Protein AF-A0A1E5QHW6-F1 (afdb_monomer)

Mean predicted aligned error: 3.83 Å

Radius of gyration: 19.91 Å; Cα contacts (8 Å, |Δi|>4): 583; chains: 1; bounding box: 50×40×54 Å

Secondary structure (DSSP, 8-state):
---EEEEEEEEEEEE-TTSPEEEEEEEEE---STTS-GGGS-EEEEEE-GGG-SHHHHHHHHHHHHHHSSS--SEEEE--GGGHHHHHHHHHHTT-EEEE-S--HHHHHHHHHIIIIIGGGSTTB-HHHHTTTS-PPPPPPPEEPPGGG--SEEEEEEEEGGGGGGGGGS-EEEEE---GGGGT--TT-EEEEEEEE-TTHHHHHHHHTTS-EEEEEEE-SSS-EEEEEETTTEEEEEEE--SHHHHHHHHHHHHHHHHTTTEEEEEEESSTT-SSEEEEEEEE---

InterPro domains:
  IPR009472 Tab2-like [PTHR34556] (4-285)
  IPR046760 RNA-binding protein Tab2-like, N-terminal [PF06485] (4-114)
  IPR046761 RNA-binding protein Tab2/Atab2, C-terminal [PF20429] (133-284)

Nearest PDB structures (foldseek):
  6rwl-assembly1_B  TM=5.340E-01  e=6.181E-03  Simian immunodeficiency virus
  6rwo-assembly1_B  TM=5.344E-01  e=1.205E-02  Simian immunodeficiency virus
  6rwo-assembly1_D  TM=5.444E-01  e=2.080E-02  Simian immunodeficiency virus
  5lds-assembly2_C-2  TM=4.440E-01  e=4.897E+00  Sus scrofa

Organism: NCBI:txid1781255

Sequence (287 aa):
MAVIWELDFYSRPILDENQKKYWEVIICESPLTVQRSPDSLFRFSKFCDGTQVNSVWLKEALSEAIAKAPAPPSKIRFFRRQMNNMICKACKETGIDPIPSRYTVALQEWLKARETDFYPNQPGYDSASASTTSVSYPATTPQLLPDALQGQQWAYVNLEAQALDEMPEWEIAFGEAFPLALLDIDPQTSIPGLIIYSSRAVPLAAWMSGIELAYVKATFGTPARLTLESGASDAWILAQLSNPQTQQEGKNFEQAKQNAKGVHFLAIQSDPQSESFAGFWLLQEDH

pLDDT: mean 94.59, std 5.66, range [59.5, 98.75]

Structure (mmCIF, N/CA/C/O backbone):
data_AF-A0A1E5QHW6-F1
#
_entry.id   AF-A0A1E5QHW6-F1
#
loop_
_atom_site.group_PDB
_atom_site.id
_atom_site.type_symbol
_atom_site.label_atom_id
_atom_site.label_alt_id
_atom_site.label_comp_id
_atom_site.label_asym_id
_atom_site.label_entity_id
_atom_site.label_seq_id
_atom_site.pdbx_PDB_ins_code
_atom_site.Cartn_x
_atom_site.Cartn_y
_atom_site.Cartn_z
_atom_site.occupancy
_atom_site.B_iso_or_equiv
_atom_site.auth_seq_id
_atom_site.auth_comp_id
_atom_site.auth_asym_id
_atom_site.auth_atom_id
_atom_site.pdbx_PDB_model_num
ATOM 1 N N . MET A 1 1 ? -9.579 -14.719 -8.699 1.00 65.94 1 MET A N 1
ATOM 2 C CA . MET A 1 1 ? -9.307 -13.433 -8.024 1.00 65.94 1 MET A CA 1
ATOM 3 C C . MET A 1 1 ? -8.873 -12.442 -9.095 1.00 65.94 1 MET A C 1
ATOM 5 O O . MET A 1 1 ? -8.285 -12.883 -10.076 1.00 65.94 1 MET A O 1
ATOM 9 N N . ALA A 1 2 ? -9.249 -11.168 -8.998 1.00 89.00 2 ALA A N 1
ATOM 10 C CA . ALA A 1 2 ? -8.850 -10.184 -10.004 1.00 89.00 2 ALA A CA 1
ATOM 11 C C . ALA A 1 2 ? -7.350 -9.874 -9.861 1.00 89.00 2 ALA A C 1
ATOM 13 O O . ALA A 1 2 ? -6.877 -9.734 -8.739 1.00 89.00 2 ALA A O 1
ATOM 14 N N . VAL A 1 3 ? -6.614 -9.784 -10.971 1.00 95.62 3 VAL A N 1
ATOM 15 C CA . VAL A 1 3 ? -5.189 -9.416 -10.960 1.00 95.62 3 VAL A CA 1
ATOM 16 C C . VAL A 1 3 ? -5.083 -7.897 -10.887 1.00 95.62 3 VAL A C 1
ATOM 18 O O . VAL A 1 3 ? -5.643 -7.202 -11.735 1.00 95.62 3 VAL A O 1
ATOM 21 N N . ILE A 1 4 ? -4.370 -7.384 -9.890 1.00 97.75 4 ILE A N 1
ATOM 22 C CA . ILE A 1 4 ? -4.076 -5.955 -9.752 1.00 97.75 4 ILE A CA 1
ATOM 23 C C . ILE A 1 4 ? -2.584 -5.766 -9.977 1.00 97.75 4 ILE A C 1
ATOM 25 O O . ILE A 1 4 ? -1.776 -6.535 -9.461 1.00 97.75 4 ILE A O 1
ATOM 29 N N . TRP A 1 5 ? -2.218 -4.756 -10.757 1.00 98.62 5 TRP A N 1
ATOM 30 C CA . TRP A 1 5 ? -0.825 -4.344 -10.905 1.00 98.62 5 TRP A CA 1
ATOM 31 C C . TRP A 1 5 ? -0.553 -3.048 -10.160 1.00 98.62 5 TRP A C 1
ATOM 33 O O . TRP A 1 5 ? -1.444 -2.227 -9.969 1.00 98.62 5 TRP A O 1
ATOM 43 N N . GLU A 1 6 ? 0.701 -2.851 -9.797 1.00 98.38 6 GLU A N 1
ATOM 44 C CA . GLU A 1 6 ? 1.254 -1.636 -9.222 1.00 98.38 6 GLU A CA 1
ATOM 45 C C . GLU A 1 6 ? 2.285 -1.080 -10.209 1.00 98.38 6 GLU A C 1
ATOM 47 O O . GLU A 1 6 ? 3.103 -1.833 -10.739 1.00 98.38 6 GLU A O 1
ATOM 52 N N . LEU A 1 7 ? 2.227 0.222 -10.495 1.00 98.50 7 LEU A N 1
ATOM 53 C CA . LEU A 1 7 ? 3.031 0.871 -11.526 1.00 98.50 7 LEU A CA 1
ATOM 54 C C . LEU A 1 7 ? 3.766 2.109 -11.003 1.00 98.50 7 LEU A C 1
ATOM 56 O O . LEU A 1 7 ? 3.167 3.023 -10.431 1.00 98.50 7 LEU A O 1
ATOM 60 N N . ASP A 1 8 ? 5.061 2.181 -11.311 1.00 97.56 8 ASP A N 1
ATOM 61 C CA . ASP A 1 8 ? 5.865 3.402 -11.267 1.00 97.56 8 ASP A CA 1
ATOM 62 C C . ASP A 1 8 ? 6.353 3.731 -12.678 1.00 97.56 8 ASP A C 1
ATOM 64 O O . ASP A 1 8 ? 6.799 2.851 -13.410 1.00 97.56 8 ASP A O 1
ATOM 68 N N . PHE A 1 9 ? 6.309 5.003 -13.067 1.00 97.06 9 PHE A N 1
ATOM 69 C CA . PHE A 1 9 ? 6.973 5.459 -14.284 1.00 97.06 9 PHE A CA 1
ATOM 70 C C . PHE A 1 9 ? 7.654 6.790 -14.018 1.00 97.06 9 PHE A C 1
ATOM 72 O O . PHE A 1 9 ? 7.000 7.834 -13.949 1.00 97.06 9 PHE A O 1
ATOM 79 N N . TYR A 1 10 ? 8.967 6.737 -13.808 1.00 95.56 10 TYR A N 1
ATOM 80 C CA . TYR A 1 10 ? 9.726 7.900 -13.376 1.00 95.56 10 TYR A CA 1
ATOM 81 C C . TYR A 1 10 ? 11.189 7.856 -13.817 1.00 95.56 10 TYR A C 1
ATOM 83 O O . TYR A 1 10 ? 11.693 6.817 -14.247 1.00 95.56 10 TYR A O 1
ATOM 91 N N . SER A 1 11 ? 11.871 9.002 -13.728 1.00 94.50 11 SER A N 1
ATOM 92 C CA . SER A 1 11 ? 13.308 9.084 -13.993 1.00 94.50 11 SER A CA 1
ATOM 93 C C . SER A 1 11 ? 14.099 8.241 -12.993 1.00 94.50 11 SER A C 1
ATOM 95 O O . SER A 1 11 ? 13.692 8.140 -11.836 1.00 94.50 11 SER A O 1
ATOM 97 N N . ARG A 1 12 ? 15.246 7.704 -13.407 1.00 95.06 12 ARG A N 1
ATOM 98 C CA . ARG A 1 12 ? 16.170 6.915 -12.578 1.00 95.06 12 ARG A CA 1
ATOM 99 C C . ARG A 1 12 ? 17.512 7.623 -12.405 1.00 95.06 12 ARG A C 1
ATOM 101 O O . ARG A 1 12 ? 17.821 8.514 -13.200 1.00 95.06 12 ARG A O 1
ATOM 108 N N . PRO A 1 13 ? 18.324 7.243 -11.402 1.00 94.56 13 PRO A N 1
ATOM 109 C CA . PRO A 1 13 ? 19.663 7.796 -11.212 1.00 94.56 13 PRO A CA 1
ATOM 110 C C . PRO A 1 13 ? 20.680 7.224 -12.211 1.00 94.56 13 PRO A C 1
ATOM 112 O O . PRO A 1 13 ? 21.768 6.809 -11.835 1.00 94.56 13 PRO A O 1
ATOM 115 N N . ILE A 1 14 ? 20.300 7.149 -13.485 1.00 94.50 14 ILE A N 1
ATOM 116 C CA . ILE A 1 14 ? 21.113 6.632 -14.584 1.00 94.50 14 ILE A CA 1
ATOM 117 C C . ILE A 1 14 ? 21.085 7.682 -15.688 1.00 94.50 14 ILE A C 1
ATOM 119 O O . ILE A 1 14 ? 20.005 8.104 -16.111 1.00 94.50 14 ILE A O 1
ATOM 123 N N . LEU A 1 15 ? 22.261 8.103 -16.137 1.00 93.50 15 LEU A N 1
ATOM 124 C CA . LEU A 1 15 ? 22.450 9.122 -17.158 1.00 93.50 15 LEU A CA 1
ATOM 125 C C . LEU A 1 15 ? 22.831 8.498 -18.504 1.00 93.50 15 LEU A C 1
ATOM 127 O O . LEU A 1 15 ? 23.593 7.532 -18.567 1.00 93.50 15 LEU A O 1
ATOM 131 N N . ASP A 1 16 ? 22.309 9.076 -19.581 1.00 90.75 16 ASP A N 1
ATOM 132 C CA . ASP A 1 16 ? 22.725 8.789 -20.951 1.00 90.75 16 ASP A CA 1
ATOM 133 C C . ASP A 1 16 ? 24.054 9.492 -21.305 1.00 90.75 16 ASP A C 1
ATOM 135 O O . ASP A 1 16 ? 24.632 10.252 -20.520 1.00 90.75 16 ASP A O 1
ATOM 139 N N . GLU A 1 17 ? 24.535 9.273 -22.531 1.00 90.50 17 GLU A N 1
ATOM 140 C CA . GLU A 1 17 ? 25.756 9.902 -23.059 1.00 90.50 17 GLU A CA 1
ATOM 141 C C . GLU A 1 17 ? 25.690 11.444 -23.073 1.00 90.50 17 GLU A C 1
ATOM 143 O O . GLU A 1 17 ? 26.721 12.116 -23.054 1.00 90.50 17 GLU A O 1
ATOM 148 N N . ASN A 1 18 ? 24.482 12.015 -23.055 1.00 90.62 18 ASN A N 1
ATOM 149 C CA . ASN A 1 18 ? 24.215 13.451 -23.050 1.00 90.62 18 ASN A CA 1
ATOM 150 C C . ASN A 1 18 ? 23.948 14.012 -21.641 1.00 90.62 18 ASN A C 1
ATOM 152 O O . ASN A 1 18 ? 23.474 15.146 -21.528 1.00 90.62 18 ASN A O 1
ATOM 156 N N . GLN A 1 19 ? 24.230 13.248 -20.578 1.00 89.94 19 GLN A N 1
ATOM 157 C CA . GLN A 1 19 ? 23.984 13.626 -19.179 1.00 89.94 19 GLN A CA 1
ATOM 158 C C . GLN A 1 19 ? 22.497 13.854 -18.845 1.00 89.94 19 GLN A C 1
ATOM 160 O O . GLN A 1 19 ? 22.155 14.627 -17.946 1.00 89.94 19 GLN A O 1
ATOM 165 N N . LYS A 1 20 ? 21.585 13.189 -19.560 1.00 91.62 20 LYS A N 1
ATOM 166 C CA . LYS A 1 20 ? 20.143 13.205 -19.284 1.00 91.62 20 LYS A CA 1
ATOM 167 C C . LYS A 1 20 ? 19.718 11.923 -18.586 1.00 91.62 20 LYS A C 1
ATOM 169 O O . LYS A 1 20 ? 20.207 10.846 -18.896 1.00 91.62 20 LYS A O 1
ATOM 174 N N . LYS A 1 21 ? 18.760 12.034 -17.664 1.00 92.38 21 LYS A N 1
ATOM 175 C CA . LYS A 1 21 ? 18.230 10.873 -16.942 1.00 92.38 21 LYS A CA 1
ATOM 176 C C . LYS A 1 21 ? 17.438 9.945 -17.861 1.00 92.38 21 LYS A C 1
ATOM 178 O O . LYS A 1 21 ? 16.534 10.406 -18.566 1.00 92.38 21 LYS A O 1
ATOM 183 N N . TYR A 1 22 ? 17.691 8.647 -17.740 1.00 94.69 22 TYR A N 1
ATOM 184 C CA . TYR A 1 22 ? 16.776 7.626 -18.230 1.00 94.69 22 TYR A CA 1
ATOM 185 C C . TYR A 1 22 ? 15.494 7.602 -17.410 1.00 94.69 22 TYR A C 1
ATOM 187 O O . TYR A 1 22 ? 15.471 7.915 -16.216 1.00 94.69 22 TYR A O 1
ATOM 195 N N . TRP A 1 23 ? 14.420 7.198 -18.070 1.00 96.44 23 TRP A N 1
ATOM 196 C CA . TRP A 1 23 ? 13.138 6.908 -17.456 1.00 96.44 23 TRP A CA 1
ATOM 197 C C . TRP A 1 23 ? 12.871 5.422 -17.513 1.00 96.44 23 TRP A C 1
ATOM 199 O O . TRP A 1 23 ? 13.351 4.725 -18.401 1.00 96.44 23 TRP A O 1
ATOM 209 N N . GLU A 1 24 ? 12.099 4.934 -16.557 1.00 97.50 24 GLU A N 1
ATOM 210 C CA . GLU A 1 24 ? 11.792 3.519 -16.472 1.00 97.50 24 GLU A CA 1
ATOM 211 C C . GLU A 1 24 ? 10.363 3.321 -16.003 1.00 97.50 24 GLU A C 1
ATOM 213 O O . GLU A 1 24 ? 9.964 3.861 -14.966 1.00 97.50 24 GLU A O 1
ATOM 218 N N . VAL A 1 25 ? 9.604 2.526 -16.754 1.00 98.50 25 VAL A N 1
ATOM 219 C CA . VAL A 1 25 ? 8.351 1.963 -16.258 1.00 98.50 25 VAL A CA 1
ATOM 220 C C . VAL A 1 25 ? 8.659 0.669 -15.517 1.00 98.50 25 VAL A C 1
ATOM 222 O O . VAL A 1 25 ? 9.378 -0.185 -16.031 1.00 98.50 25 VAL A O 1
ATOM 225 N N . ILE A 1 26 ? 8.117 0.540 -14.313 1.00 98.50 26 ILE A N 1
ATOM 226 C CA . ILE A 1 26 ? 8.216 -0.630 -13.445 1.00 98.50 26 ILE A CA 1
ATOM 227 C C . ILE A 1 26 ? 6.798 -1.048 -13.091 1.00 98.50 26 ILE A C 1
ATOM 229 O O . ILE A 1 26 ? 5.986 -0.215 -12.693 1.00 98.50 26 ILE A O 1
ATOM 233 N N . ILE A 1 27 ? 6.506 -2.331 -13.268 1.00 98.62 27 ILE A N 1
ATOM 234 C CA . ILE A 1 27 ? 5.184 -2.918 -13.075 1.00 98.62 27 ILE A CA 1
ATOM 235 C C . ILE A 1 27 ? 5.345 -4.223 -12.315 1.00 98.62 27 ILE A C 1
ATOM 237 O O . ILE A 1 27 ? 6.050 -5.115 -12.790 1.00 98.62 27 ILE A O 1
ATOM 241 N N . CYS A 1 28 ? 4.661 -4.375 -11.189 1.00 98.19 28 CYS A N 1
ATOM 242 C CA . CYS A 1 28 ? 4.550 -5.666 -10.519 1.00 98.19 28 CYS A CA 1
ATOM 243 C C . CYS A 1 28 ? 3.104 -6.020 -10.185 1.00 98.19 28 CYS A C 1
ATOM 245 O O . CYS A 1 28 ? 2.245 -5.152 -10.064 1.00 98.19 28 CYS A O 1
ATOM 247 N N . GLU A 1 29 ? 2.829 -7.310 -10.053 1.00 97.88 29 GLU A N 1
ATOM 248 C CA . GLU A 1 29 ? 1.563 -7.804 -9.523 1.00 97.88 29 GLU A CA 1
ATOM 249 C C . GLU A 1 29 ? 1.447 -7.497 -8.024 1.00 97.88 29 GLU A C 1
ATOM 251 O O . GLU A 1 29 ? 2.410 -7.661 -7.276 1.00 97.88 29 GLU A O 1
ATOM 256 N N . SER A 1 30 ? 0.263 -7.065 -7.594 1.00 97.12 30 SER A N 1
ATOM 257 C CA . SER A 1 30 ? -0.072 -6.895 -6.183 1.00 97.12 30 SER A CA 1
ATOM 258 C C . SER A 1 30 ? -0.403 -8.259 -5.559 1.00 97.12 30 SER A C 1
ATOM 260 O O . SER A 1 30 ? -1.092 -9.065 -6.189 1.00 97.12 30 SER A O 1
ATOM 262 N N . PRO A 1 31 ? 0.065 -8.563 -4.338 1.00 95.81 31 PRO A N 1
ATOM 263 C CA . PRO A 1 31 ? -0.051 -9.902 -3.761 1.00 95.81 31 PRO A CA 1
ATOM 264 C C . PRO A 1 31 ? -1.460 -10.278 -3.273 1.00 95.81 31 PRO A C 1
ATOM 266 O O . PRO A 1 31 ? -1.804 -11.461 -3.288 1.00 95.81 31 PRO A O 1
ATOM 269 N N . LEU A 1 32 ? -2.258 -9.293 -2.836 1.00 94.94 32 LEU A N 1
ATOM 270 C CA . LEU A 1 32 ? -3.658 -9.375 -2.367 1.00 94.94 32 LEU A CA 1
ATOM 271 C C . LEU A 1 32 ? -3.966 -10.304 -1.174 1.00 94.94 32 LEU A C 1
ATOM 273 O O . LEU A 1 32 ? -5.052 -10.218 -0.604 1.00 94.94 32 LEU A O 1
ATOM 277 N N . THR A 1 33 ? -3.049 -11.192 -0.792 1.00 94.62 33 THR A N 1
ATOM 278 C CA . THR A 1 33 ? -3.210 -12.178 0.286 1.00 94.62 33 THR A CA 1
ATOM 279 C C . THR A 1 33 ? -1.892 -12.372 1.025 1.00 94.62 33 THR A C 1
ATOM 281 O O . THR A 1 33 ? -0.824 -12.135 0.459 1.00 94.62 33 THR A O 1
ATOM 284 N N . VAL A 1 34 ? -1.948 -12.851 2.268 1.00 95.38 34 VAL A N 1
ATOM 285 C CA . VAL A 1 34 ? -0.748 -13.079 3.090 1.00 95.38 34 VAL A CA 1
ATOM 286 C C . VAL A 1 34 ? 0.043 -14.338 2.686 1.00 95.38 34 VAL A C 1
ATOM 288 O O . VAL A 1 34 ? 1.234 -14.414 2.955 1.00 95.38 34 VAL A O 1
ATOM 291 N N . GLN A 1 35 ? -0.563 -15.294 1.965 1.00 92.75 35 GLN A N 1
ATOM 292 C CA . GLN A 1 35 ? 0.105 -16.524 1.488 1.00 92.75 35 GLN A CA 1
ATOM 293 C C . GLN A 1 35 ? 0.804 -16.367 0.133 1.00 92.75 35 GLN A C 1
ATOM 295 O O . GLN A 1 35 ? 1.514 -17.274 -0.312 1.00 92.75 35 GLN A O 1
ATOM 300 N N . ARG A 1 36 ? 0.564 -15.268 -0.592 1.00 93.00 36 ARG A N 1
ATOM 301 C CA . ARG A 1 36 ? 1.132 -15.086 -1.931 1.00 93.00 36 ARG A CA 1
ATOM 302 C C . ARG A 1 36 ? 2.647 -14.920 -1.825 1.00 93.00 36 ARG A C 1
ATOM 304 O O . ARG A 1 36 ? 3.120 -13.953 -1.249 1.00 93.00 36 ARG A O 1
ATOM 311 N N . SER A 1 37 ? 3.415 -15.831 -2.422 1.00 91.94 37 SER A N 1
ATOM 312 C CA . SER A 1 37 ? 4.880 -15.722 -2.429 1.00 91.94 37 SER A CA 1
ATOM 313 C C . SER A 1 37 ? 5.344 -14.477 -3.210 1.00 91.94 37 SER A C 1
ATOM 315 O O . SER A 1 37 ? 4.931 -14.320 -4.367 1.00 91.94 37 SER A O 1
ATOM 317 N N . PRO A 1 38 ? 6.236 -13.638 -2.645 1.00 90.06 38 PRO A N 1
ATOM 318 C CA . PRO A 1 38 ? 6.798 -12.469 -3.330 1.00 90.06 38 PRO A CA 1
ATOM 319 C C . PRO A 1 38 ? 7.476 -12.792 -4.668 1.00 90.06 38 PRO A C 1
ATOM 321 O O . PRO A 1 38 ? 7.355 -12.030 -5.627 1.00 90.06 38 PRO A O 1
ATOM 324 N N . ASP A 1 39 ? 8.140 -13.946 -4.755 1.00 90.88 39 ASP A N 1
ATOM 325 C CA . ASP A 1 39 ? 8.875 -14.386 -5.949 1.00 90.88 39 ASP A CA 1
ATOM 326 C C . ASP A 1 39 ? 7.953 -14.852 -7.081 1.00 90.88 39 ASP A C 1
ATOM 328 O O . ASP A 1 39 ? 8.371 -14.969 -8.232 1.00 90.88 39 ASP A O 1
ATOM 332 N N . SER A 1 40 ? 6.683 -15.117 -6.764 1.00 93.38 40 SER A N 1
ATOM 333 C CA . SER A 1 40 ? 5.682 -15.546 -7.743 1.00 93.38 40 SER A CA 1
ATOM 334 C C . SER A 1 40 ? 4.976 -14.388 -8.453 1.00 93.38 40 SER A C 1
ATOM 336 O O . SER A 1 40 ? 4.213 -14.626 -9.391 1.00 93.38 40 SER A O 1
ATOM 338 N N . LEU A 1 41 ? 5.201 -13.148 -8.004 1.00 95.56 41 LEU A N 1
ATOM 339 C CA . LEU A 1 41 ? 4.560 -11.958 -8.554 1.00 95.56 41 LEU A CA 1
ATOM 340 C C . LEU A 1 41 ? 5.097 -11.662 -9.955 1.00 95.56 41 LEU A C 1
ATOM 342 O O . LEU A 1 41 ? 6.311 -11.605 -10.171 1.00 95.56 41 LEU A O 1
ATOM 346 N N . PHE A 1 42 ? 4.199 -11.415 -10.912 1.00 97.81 42 PHE A N 1
ATOM 347 C CA . PHE A 1 42 ? 4.617 -10.909 -12.220 1.00 97.81 42 PHE A CA 1
ATOM 348 C C . PHE A 1 42 ? 5.382 -9.587 -12.057 1.00 97.81 42 PHE A C 1
ATOM 350 O O . PHE A 1 42 ? 4.976 -8.722 -11.284 1.00 97.81 42 PHE A O 1
ATOM 357 N N . ARG A 1 43 ? 6.485 -9.428 -12.796 1.00 98.19 43 ARG A N 1
ATOM 358 C CA . ARG A 1 43 ? 7.345 -8.239 -12.783 1.00 98.19 43 ARG A CA 1
ATOM 359 C C . ARG A 1 43 ? 7.752 -7.872 -14.206 1.00 98.19 43 ARG A C 1
ATOM 361 O O . ARG A 1 43 ? 8.169 -8.727 -14.985 1.00 98.19 43 ARG A O 1
ATOM 368 N N . PHE A 1 44 ? 7.672 -6.589 -14.534 1.00 98.69 44 PHE A N 1
ATOM 369 C CA . PHE A 1 44 ? 8.085 -6.028 -15.813 1.00 98.69 44 PHE A CA 1
ATOM 370 C C . PHE A 1 44 ? 8.772 -4.682 -15.594 1.00 98.69 44 PHE A C 1
ATOM 372 O O . PHE A 1 44 ? 8.304 -3.850 -14.822 1.00 98.69 44 PHE A O 1
ATOM 379 N N . SER A 1 45 ? 9.886 -4.465 -16.288 1.00 98.38 45 SER A N 1
ATOM 380 C CA . SER A 1 45 ? 10.589 -3.186 -16.319 1.00 98.38 45 SER A CA 1
ATOM 381 C C . SER A 1 45 ? 11.028 -2.880 -17.748 1.00 98.38 45 SER A C 1
ATOM 383 O O . SER A 1 45 ? 11.403 -3.789 -18.497 1.00 98.38 45 SER A O 1
ATOM 385 N N . LYS A 1 46 ? 10.963 -1.601 -18.132 1.00 98.44 46 LYS A N 1
ATOM 386 C CA . LYS A 1 46 ? 11.449 -1.124 -19.428 1.00 98.44 46 LYS A CA 1
ATOM 387 C C . LYS A 1 46 ? 11.940 0.318 -19.336 1.00 98.44 46 LYS A C 1
ATOM 389 O O . LYS A 1 46 ? 11.222 1.189 -18.847 1.00 98.44 46 LYS A O 1
ATOM 394 N N . PHE A 1 47 ? 13.142 0.562 -19.852 1.00 97.56 47 PHE A N 1
ATOM 395 C CA . PHE A 1 47 ? 13.737 1.895 -19.938 1.00 97.56 47 PHE A CA 1
ATOM 396 C C . PHE A 1 47 ? 13.312 2.646 -21.205 1.00 97.56 47 PHE A C 1
ATOM 398 O O . PHE A 1 47 ? 13.039 2.034 -22.241 1.00 97.56 47 PHE A O 1
ATOM 405 N N . CYS A 1 48 ? 13.301 3.975 -21.121 1.00 96.31 48 CYS A N 1
ATOM 406 C CA . CYS A 1 48 ? 13.194 4.885 -22.256 1.00 96.31 48 CYS A CA 1
ATOM 407 C C . CYS A 1 48 ? 13.983 6.174 -22.033 1.00 96.31 48 CYS A C 1
ATOM 409 O O . CYS A 1 48 ? 14.305 6.553 -20.902 1.00 96.31 48 CYS A O 1
ATOM 411 N N . ASP A 1 49 ? 14.224 6.889 -23.127 1.00 94.44 49 ASP A N 1
ATOM 412 C CA . ASP A 1 49 ? 14.821 8.218 -23.077 1.00 94.44 49 ASP A CA 1
ATOM 413 C C . ASP A 1 49 ? 13.812 9.258 -22.582 1.00 94.44 49 ASP A C 1
ATOM 415 O O . ASP A 1 49 ? 12.599 9.128 -22.773 1.00 94.44 49 ASP A O 1
ATOM 419 N N . GLY A 1 50 ? 14.311 10.367 -22.027 1.00 91.25 50 GLY A N 1
ATOM 420 C CA . GLY A 1 50 ? 13.471 11.487 -21.585 1.00 91.25 50 GLY A CA 1
ATOM 421 C C . GLY A 1 50 ? 12.600 12.101 -22.695 1.00 91.25 50 GLY A C 1
ATOM 422 O O . GLY A 1 50 ? 11.547 12.666 -22.412 1.00 91.25 50 GLY A O 1
ATOM 423 N N . THR A 1 51 ? 12.997 11.970 -23.965 1.00 93.06 51 THR A N 1
ATOM 424 C CA . THR A 1 51 ? 12.224 12.440 -25.133 1.00 93.06 51 THR A CA 1
ATOM 425 C C . THR A 1 51 ? 11.035 11.539 -25.470 1.00 93.06 51 THR A C 1
ATOM 427 O O . THR A 1 51 ? 10.116 11.968 -26.169 1.00 93.06 51 THR A O 1
ATOM 430 N N . GLN A 1 52 ? 11.032 10.303 -24.970 1.00 94.81 52 GLN A N 1
ATOM 431 C CA . GLN A 1 52 ? 9.993 9.305 -25.216 1.00 94.81 52 GLN A CA 1
ATOM 432 C C . GLN A 1 52 ? 8.947 9.253 -24.096 1.00 94.81 52 GLN A C 1
ATOM 434 O O . GLN A 1 52 ? 7.957 8.537 -24.223 1.00 94.81 52 GLN A O 1
ATOM 439 N N . VAL A 1 53 ? 9.126 10.028 -23.022 1.00 95.81 53 VAL A N 1
ATOM 440 C CA . VAL A 1 53 ? 8.218 10.057 -21.868 1.00 95.81 53 VAL A CA 1
ATOM 441 C C . VAL A 1 53 ? 6.889 10.692 -22.265 1.00 95.81 53 VAL A C 1
ATOM 443 O O . VAL A 1 53 ? 6.700 11.907 -22.227 1.00 95.81 53 VAL A O 1
ATOM 446 N N . ASN A 1 54 ? 5.956 9.851 -22.691 1.00 96.81 54 ASN A N 1
ATOM 447 C CA . ASN A 1 54 ? 4.602 10.238 -23.048 1.00 96.81 54 ASN A CA 1
ATOM 448 C C . ASN A 1 54 ? 3.645 9.039 -22.916 1.00 96.81 54 ASN A C 1
ATOM 450 O O . ASN A 1 54 ? 4.056 7.896 -22.707 1.00 96.81 54 ASN A O 1
ATOM 454 N N . SER A 1 55 ? 2.342 9.300 -23.046 1.00 97.00 55 SER A N 1
ATOM 455 C CA . SER A 1 55 ? 1.312 8.266 -22.890 1.00 97.00 55 SER A CA 1
ATOM 456 C C . SER A 1 55 ? 1.333 7.204 -23.994 1.00 97.00 55 SER A C 1
ATOM 458 O O . SER A 1 55 ? 0.883 6.092 -23.747 1.00 97.00 55 SER A O 1
ATOM 460 N N . VAL A 1 56 ? 1.829 7.530 -25.195 1.00 97.81 56 VAL A N 1
ATOM 461 C CA . VAL A 1 56 ? 1.895 6.585 -26.325 1.00 97.81 56 VAL A CA 1
ATOM 462 C C . VAL A 1 56 ? 2.948 5.521 -26.041 1.00 97.81 56 VAL A C 1
ATOM 464 O O . VAL A 1 56 ? 2.646 4.334 -26.111 1.00 97.81 56 VAL A O 1
ATOM 467 N N . TRP A 1 57 ? 4.141 5.943 -25.619 1.00 98.50 57 TRP A N 1
ATOM 468 C CA . TRP A 1 57 ? 5.200 5.021 -25.223 1.00 98.50 57 TRP A CA 1
ATOM 469 C C . TRP A 1 57 ? 4.773 4.154 -24.031 1.00 98.50 57 TRP A C 1
ATOM 471 O O . TRP A 1 57 ? 4.937 2.935 -24.054 1.00 98.50 57 TRP A O 1
ATOM 481 N N . LEU A 1 58 ? 4.152 4.759 -23.008 1.00 98.50 58 LEU A N 1
ATOM 482 C CA . LEU A 1 58 ? 3.680 4.007 -21.841 1.00 98.50 58 LEU A CA 1
ATOM 483 C C . LEU A 1 58 ? 2.612 2.969 -22.220 1.00 98.50 58 LEU A C 1
ATOM 485 O O . LEU A 1 58 ? 2.660 1.847 -21.730 1.00 98.50 58 LEU A O 1
ATOM 489 N N . LYS A 1 59 ? 1.678 3.305 -23.115 1.00 98.44 59 LYS A N 1
ATOM 490 C CA . LYS A 1 59 ? 0.679 2.361 -23.640 1.00 98.44 59 LYS A CA 1
ATOM 491 C C . LYS A 1 59 ? 1.341 1.166 -24.335 1.00 98.44 59 LYS A C 1
ATOM 493 O O . LYS A 1 59 ? 0.904 0.031 -24.146 1.00 98.44 59 LYS A O 1
ATOM 498 N N . GLU A 1 60 ? 2.372 1.397 -25.145 1.00 98.50 60 GLU A N 1
ATOM 499 C CA . GLU A 1 60 ? 3.117 0.317 -25.804 1.00 98.50 60 GLU A CA 1
ATOM 500 C C . GLU A 1 60 ? 3.818 -0.578 -24.780 1.00 98.50 60 GLU A C 1
ATOM 502 O O . GLU A 1 60 ? 3.723 -1.802 -24.869 1.00 98.50 60 GLU A O 1
ATOM 507 N N . ALA A 1 61 ? 4.451 0.015 -23.764 1.00 98.62 61 ALA A N 1
ATOM 508 C CA . ALA A 1 61 ? 5.077 -0.735 -22.681 1.00 98.62 61 ALA A CA 1
ATOM 509 C C . ALA A 1 61 ? 4.058 -1.547 -21.859 1.00 98.62 61 ALA A C 1
ATOM 511 O O . ALA A 1 61 ? 4.316 -2.706 -21.547 1.00 98.62 61 ALA A O 1
ATOM 512 N N . LEU A 1 62 ? 2.877 -0.984 -21.571 1.00 98.62 62 LEU A N 1
ATOM 513 C CA . LEU A 1 62 ? 1.766 -1.704 -20.941 1.00 98.62 62 LEU A CA 1
ATOM 514 C C . LEU A 1 62 ? 1.295 -2.878 -21.806 1.00 98.62 62 LEU A C 1
ATOM 516 O O . LEU A 1 62 ? 1.109 -3.977 -21.297 1.00 98.62 62 LEU A O 1
ATOM 520 N N . SER A 1 63 ? 1.149 -2.669 -23.115 1.00 98.38 63 SER A N 1
ATOM 521 C CA . SER A 1 63 ? 0.735 -3.721 -24.054 1.00 98.38 63 SER A CA 1
ATOM 522 C C . SER A 1 63 ? 1.751 -4.867 -24.102 1.00 98.38 63 SER A C 1
ATOM 524 O O . SER A 1 63 ? 1.372 -6.037 -24.122 1.00 98.38 63 SER A O 1
ATOM 526 N N . GLU A 1 64 ? 3.045 -4.540 -24.064 1.00 98.56 64 GLU A N 1
ATOM 527 C CA . GLU A 1 64 ? 4.123 -5.526 -23.975 1.00 98.56 64 GLU A CA 1
ATOM 528 C C . GLU A 1 64 ? 4.093 -6.290 -22.643 1.00 98.56 64 GLU A C 1
ATOM 530 O O . GLU A 1 64 ? 4.227 -7.514 -22.640 1.00 98.56 64 GLU A O 1
ATOM 535 N N . ALA A 1 65 ? 3.884 -5.595 -21.521 1.00 98.50 65 ALA A N 1
ATOM 536 C CA . ALA A 1 65 ? 3.749 -6.227 -20.213 1.00 98.50 65 ALA A CA 1
ATOM 537 C C . ALA A 1 65 ? 2.556 -7.197 -20.182 1.00 98.50 65 ALA A C 1
ATOM 539 O O . ALA A 1 65 ? 2.708 -8.334 -19.745 1.00 98.50 65 ALA A O 1
ATOM 540 N N . ILE A 1 66 ? 1.398 -6.791 -20.718 1.00 98.25 66 ILE A N 1
ATOM 541 C CA . ILE A 1 66 ? 0.188 -7.627 -20.815 1.00 98.25 66 ILE A CA 1
ATOM 542 C C . ILE A 1 66 ? 0.454 -8.885 -21.641 1.00 98.25 66 ILE A C 1
ATOM 544 O O . ILE A 1 66 ? 0.049 -9.970 -21.239 1.00 98.25 66 ILE A O 1
ATOM 548 N N . ALA A 1 67 ? 1.166 -8.759 -22.762 1.00 98.12 67 ALA A N 1
ATOM 549 C CA . ALA A 1 67 ? 1.503 -9.899 -23.610 1.00 98.12 67 ALA A CA 1
ATOM 550 C C . ALA A 1 67 ? 2.452 -10.906 -22.930 1.00 98.12 67 ALA A C 1
ATOM 552 O O . ALA A 1 67 ? 2.458 -12.078 -23.302 1.00 98.12 67 ALA A O 1
ATOM 553 N N . LYS A 1 68 ? 3.262 -10.462 -21.958 1.00 98.06 68 LYS A N 1
ATOM 554 C CA . LYS A 1 68 ? 4.193 -11.314 -21.196 1.00 98.06 68 LYS A CA 1
ATOM 555 C C . LYS A 1 68 ? 3.587 -11.886 -19.915 1.00 98.06 68 LYS A C 1
ATOM 557 O O . LYS A 1 68 ? 4.142 -12.836 -19.365 1.00 98.06 68 LYS A O 1
ATOM 562 N N . ALA A 1 69 ? 2.510 -11.297 -19.407 1.00 97.31 69 ALA A N 1
ATOM 563 C CA . ALA A 1 69 ? 1.925 -11.709 -18.145 1.00 97.31 69 ALA A CA 1
ATOM 564 C C . ALA A 1 69 ? 1.063 -12.972 -18.300 1.00 97.31 69 ALA A C 1
ATOM 566 O O . ALA A 1 69 ? 0.424 -13.155 -19.336 1.00 97.31 69 ALA A O 1
ATOM 567 N N . PRO A 1 70 ? 0.966 -13.823 -17.260 1.00 95.00 70 PRO A N 1
ATOM 568 C CA . PRO A 1 70 ? 0.075 -14.986 -17.283 1.00 95.00 70 PRO A CA 1
ATOM 569 C C . PRO A 1 70 ? -1.403 -14.615 -17.475 1.00 95.00 70 PRO A C 1
ATOM 571 O O . PRO A 1 70 ? -2.171 -15.386 -18.046 1.00 95.00 70 PRO A O 1
ATOM 574 N N . ALA A 1 71 ? -1.799 -13.439 -16.984 1.00 94.50 71 ALA A N 1
ATOM 575 C CA . ALA A 1 71 ? -3.128 -12.874 -17.146 1.00 94.50 71 ALA A CA 1
ATOM 576 C C . ALA A 1 71 ? -3.052 -11.335 -17.171 1.00 94.50 71 ALA A C 1
ATOM 578 O O . ALA A 1 71 ? -2.193 -10.758 -16.495 1.00 94.50 71 ALA A O 1
ATOM 579 N N . PRO A 1 72 ? -3.941 -10.657 -17.921 1.00 95.62 72 PRO A N 1
ATOM 580 C CA . PRO A 1 72 ? -4.029 -9.201 -17.902 1.00 95.62 72 PRO A CA 1
ATOM 581 C C . PRO A 1 72 ? -4.556 -8.694 -16.546 1.00 95.62 72 PRO A C 1
ATOM 583 O O . PRO A 1 72 ? -5.390 -9.365 -15.926 1.00 95.62 72 PRO A O 1
ATOM 586 N N . PRO A 1 73 ? -4.134 -7.501 -16.092 1.00 97.94 73 PRO A N 1
ATOM 587 C CA . PRO A 1 73 ? -4.679 -6.895 -14.887 1.00 97.94 73 PRO A CA 1
ATOM 588 C C . PRO A 1 73 ? -6.093 -6.367 -15.142 1.00 97.94 73 PRO A C 1
ATOM 590 O O . PRO A 1 73 ? -6.414 -5.893 -16.233 1.00 97.94 73 PRO A O 1
ATOM 593 N N . SER A 1 74 ? -6.934 -6.384 -14.113 1.00 96.69 74 SER A N 1
ATOM 594 C CA . SER A 1 74 ? -8.209 -5.663 -14.135 1.00 96.69 74 SER A CA 1
ATOM 595 C C . SER A 1 74 ? -8.022 -4.176 -13.832 1.00 96.69 74 SER A C 1
ATOM 597 O O . SER A 1 74 ? -8.782 -3.350 -14.336 1.00 96.69 74 SER A O 1
ATOM 599 N N . LYS A 1 75 ? -7.017 -3.838 -13.012 1.00 97.50 75 LYS A N 1
ATOM 600 C CA . LYS A 1 75 ? -6.715 -2.475 -12.559 1.00 97.50 75 LYS A CA 1
ATOM 601 C C . LYS A 1 75 ? -5.214 -2.271 -12.361 1.00 97.50 75 LYS A C 1
ATOM 603 O O . LYS A 1 75 ? -4.488 -3.228 -12.085 1.00 97.50 75 LYS A O 1
ATOM 608 N N . ILE A 1 76 ? -4.766 -1.020 -12.451 1.00 98.50 76 ILE A N 1
ATOM 609 C CA . ILE A 1 76 ? -3.383 -0.615 -12.163 1.00 98.50 76 ILE A CA 1
ATOM 610 C C . ILE A 1 76 ? -3.378 0.470 -11.087 1.00 98.50 76 ILE A C 1
ATOM 612 O O . ILE A 1 76 ? -3.876 1.570 -11.321 1.00 98.50 76 ILE A O 1
ATOM 616 N N . ARG A 1 77 ? -2.765 0.189 -9.937 1.00 98.00 77 ARG A N 1
ATOM 617 C CA . ARG A 1 77 ? -2.448 1.168 -8.894 1.00 98.00 77 ARG A CA 1
ATOM 618 C C . ARG A 1 77 ? -1.158 1.913 -9.211 1.00 98.00 77 ARG A C 1
ATOM 620 O O . ARG A 1 77 ? -0.215 1.324 -9.727 1.00 98.00 77 ARG A O 1
ATOM 627 N N . PHE A 1 78 ? -1.086 3.196 -8.879 1.00 97.50 78 PHE A N 1
ATOM 628 C CA . PHE A 1 78 ? 0.149 3.978 -8.989 1.00 97.50 78 PHE A CA 1
ATOM 629 C C . PHE A 1 78 ? 0.175 5.133 -7.985 1.00 97.50 78 PHE A C 1
ATOM 631 O O . PHE A 1 78 ? -0.848 5.767 -7.725 1.00 97.50 78 PHE A O 1
ATOM 638 N N . PHE A 1 79 ? 1.367 5.465 -7.482 1.00 93.50 79 PHE A N 1
ATOM 639 C CA . PHE A 1 79 ? 1.542 6.471 -6.425 1.00 93.50 79 PHE A CA 1
ATOM 640 C C . PHE A 1 79 ? 2.111 7.816 -6.921 1.00 93.50 79 PHE A C 1
ATOM 642 O O . PHE A 1 79 ? 2.055 8.830 -6.217 1.00 93.50 79 PHE A O 1
ATOM 649 N N . ARG A 1 80 ? 2.659 7.880 -8.146 1.00 92.62 80 ARG A N 1
ATOM 650 C CA . ARG A 1 80 ? 3.254 9.110 -8.706 1.00 92.62 80 ARG A CA 1
ATOM 651 C C . ARG A 1 80 ? 2.183 10.113 -9.156 1.00 92.62 80 ARG A C 1
ATOM 653 O O . ARG A 1 80 ? 1.799 10.140 -10.326 1.00 92.62 80 ARG A O 1
ATOM 660 N N . ARG A 1 81 ? 1.756 11.011 -8.258 1.00 91.50 81 ARG A N 1
ATOM 661 C CA . ARG A 1 81 ? 0.711 12.029 -8.517 1.00 91.50 81 ARG A CA 1
ATOM 662 C C . ARG A 1 81 ? 1.003 12.898 -9.745 1.00 91.50 81 ARG A C 1
ATOM 664 O O . ARG A 1 81 ? 0.109 13.174 -10.536 1.00 91.50 81 ARG A O 1
ATOM 671 N N . GLN A 1 82 ? 2.257 13.295 -9.941 1.00 91.94 82 GLN A N 1
ATOM 672 C CA . GLN A 1 82 ? 2.663 14.122 -11.087 1.00 91.94 82 GLN A CA 1
ATOM 673 C C . GLN A 1 82 ? 2.547 13.405 -12.442 1.00 91.94 82 GLN A C 1
ATOM 675 O O . GLN A 1 82 ? 2.411 14.054 -13.474 1.00 91.94 82 GLN A O 1
ATOM 680 N N . MET A 1 83 ? 2.540 12.069 -12.439 1.00 94.62 83 MET A N 1
ATOM 681 C CA . MET A 1 83 ? 2.406 11.254 -13.648 1.00 94.62 83 MET A CA 1
ATOM 682 C C . MET A 1 83 ? 0.948 10.863 -13.931 1.00 94.62 83 MET A C 1
ATOM 684 O O . MET A 1 83 ? 0.677 10.201 -14.932 1.00 94.62 83 MET A O 1
ATOM 688 N N . ASN A 1 84 ? 0.002 11.308 -13.092 1.00 95.50 84 ASN A N 1
ATOM 689 C CA . ASN A 1 84 ? -1.406 10.910 -13.120 1.00 95.50 84 ASN A CA 1
ATOM 690 C C . ASN A 1 84 ? -2.042 11.021 -14.511 1.00 95.50 84 ASN A C 1
ATOM 692 O O . ASN A 1 84 ? -2.559 10.037 -15.031 1.00 95.50 84 ASN A O 1
ATOM 696 N N . ASN A 1 85 ? -1.956 12.190 -15.153 1.00 96.62 85 ASN A N 1
ATOM 697 C CA . ASN A 1 85 ? -2.582 12.412 -16.461 1.00 96.62 85 ASN A CA 1
ATOM 698 C C . ASN A 1 85 ? -2.054 11.448 -17.530 1.00 96.62 85 ASN A C 1
ATOM 700 O O . ASN A 1 85 ? -2.815 10.947 -18.358 1.00 96.62 85 ASN A O 1
ATOM 704 N N . MET A 1 86 ? -0.749 11.183 -17.508 1.00 96.75 86 MET A N 1
ATOM 705 C CA . MET A 1 86 ? -0.087 10.346 -18.498 1.00 96.75 86 MET A CA 1
ATOM 706 C C . MET A 1 86 ? -0.379 8.860 -18.272 1.00 96.75 86 MET A C 1
ATOM 708 O O . MET A 1 86 ? -0.743 8.173 -19.226 1.00 96.75 86 MET A O 1
ATOM 712 N N . ILE A 1 87 ? -0.285 8.391 -17.021 1.00 98.00 87 ILE A N 1
ATOM 713 C CA . ILE A 1 87 ? -0.614 7.012 -16.635 1.00 98.00 87 ILE A CA 1
ATOM 714 C C . ILE A 1 87 ? -2.091 6.732 -16.907 1.00 98.00 87 ILE A C 1
ATOM 716 O O . ILE A 1 87 ? -2.411 5.754 -17.580 1.00 98.00 87 ILE A O 1
ATOM 720 N N . CYS A 1 88 ? -2.990 7.625 -16.480 1.00 97.94 88 CYS A N 1
ATOM 721 C CA . CYS A 1 88 ? -4.422 7.467 -16.712 1.00 97.94 88 CYS A CA 1
ATOM 722 C C . CYS A 1 88 ? -4.762 7.390 -18.199 1.00 97.94 88 CYS A C 1
ATOM 724 O O . CYS A 1 88 ? -5.598 6.581 -18.597 1.00 97.94 88 CYS A O 1
ATOM 726 N N . LYS A 1 89 ? -4.132 8.227 -19.031 1.00 98.19 89 LYS A N 1
ATOM 727 C CA . LYS A 1 89 ? -4.356 8.194 -20.478 1.00 98.19 89 LYS A CA 1
ATOM 728 C C . LYS A 1 89 ? -3.890 6.869 -21.087 1.00 98.19 89 LYS A C 1
ATOM 730 O O . LYS A 1 89 ? -4.659 6.260 -21.823 1.00 98.19 89 LYS A O 1
ATOM 735 N N . ALA A 1 90 ? -2.687 6.406 -20.745 1.00 98.25 90 ALA A N 1
ATOM 736 C CA . ALA A 1 90 ? -2.162 5.135 -21.243 1.00 98.25 90 ALA A CA 1
ATOM 737 C C . ALA A 1 90 ? -3.039 3.943 -20.823 1.00 98.25 90 ALA A C 1
ATOM 739 O O . ALA A 1 90 ? -3.411 3.141 -21.674 1.00 98.25 90 ALA A O 1
ATOM 740 N N . CYS A 1 91 ? -3.446 3.876 -19.548 1.00 97.94 91 CYS A N 1
ATOM 741 C CA . CYS A 1 91 ? -4.298 2.798 -19.035 1.00 97.94 91 CYS A CA 1
ATOM 742 C C . CYS A 1 91 ? -5.673 2.769 -19.722 1.00 97.94 91 CYS A C 1
ATOM 744 O O . CYS A 1 91 ? -6.137 1.707 -20.137 1.00 97.94 91 CYS A O 1
ATOM 746 N N . LYS A 1 92 ? -6.302 3.938 -19.922 1.00 96.69 92 LYS A N 1
ATOM 747 C CA . LYS A 1 92 ? -7.583 4.049 -20.642 1.00 96.69 92 LYS A CA 1
ATOM 748 C C . LYS A 1 92 ? -7.478 3.558 -22.084 1.00 96.69 92 LYS A C 1
ATOM 750 O O . LYS A 1 92 ? -8.371 2.862 -22.553 1.00 96.69 92 LYS A O 1
ATOM 755 N N . GLU A 1 93 ? -6.389 3.888 -22.778 1.00 97.12 93 GLU A N 1
ATOM 756 C CA . GLU A 1 93 ? -6.137 3.420 -24.146 1.00 97.12 93 GLU A CA 1
ATOM 757 C C . GLU A 1 93 ? -5.834 1.911 -24.220 1.00 97.12 93 GLU A C 1
ATOM 759 O O . GLU A 1 93 ? -6.025 1.312 -25.278 1.00 97.12 93 GLU A O 1
ATOM 764 N N . THR A 1 94 ? -5.413 1.283 -23.115 1.00 96.62 94 THR A N 1
ATOM 765 C CA . THR A 1 94 ? -5.278 -0.180 -22.984 1.00 96.62 94 THR A CA 1
ATOM 766 C C . THR A 1 94 ? -6.506 -0.864 -22.371 1.00 96.62 94 THR A C 1
ATOM 768 O O . THR A 1 94 ? -6.486 -2.075 -22.181 1.00 96.62 94 THR A O 1
ATOM 771 N N . GLY A 1 95 ? -7.573 -0.122 -22.051 1.00 96.62 95 GLY A N 1
ATOM 772 C CA . GLY A 1 95 ? -8.792 -0.670 -21.446 1.00 96.62 95 GLY A CA 1
ATOM 773 C C . GLY A 1 95 ? -8.642 -1.133 -19.990 1.00 96.62 95 GLY A C 1
ATOM 774 O O . GLY A 1 95 ? -9.431 -1.960 -19.543 1.00 96.62 95 GLY A O 1
ATOM 775 N N . ILE A 1 96 ? -7.647 -0.619 -19.260 1.00 97.75 96 ILE A N 1
ATOM 776 C CA . ILE A 1 96 ? -7.386 -0.948 -17.850 1.00 97.75 96 ILE A CA 1
ATOM 777 C C . ILE A 1 96 ? -7.758 0.249 -16.977 1.00 97.75 96 ILE A C 1
ATOM 779 O O . ILE A 1 96 ? -7.472 1.391 -17.339 1.00 97.75 96 ILE A O 1
ATOM 783 N N . ASP A 1 97 ? -8.372 -0.007 -15.823 1.00 97.12 97 ASP A N 1
ATOM 784 C CA . ASP A 1 97 ? -8.753 1.036 -14.871 1.00 97.12 97 ASP A CA 1
ATOM 785 C C . ASP A 1 97 ? -7.530 1.544 -14.074 1.00 97.12 97 ASP A C 1
ATOM 787 O O . ASP A 1 97 ? -6.901 0.758 -13.354 1.00 97.12 97 ASP A O 1
ATOM 791 N N . PRO A 1 98 ? -7.143 2.828 -14.206 1.00 97.69 98 PRO A N 1
ATOM 792 C CA . PRO A 1 98 ? -6.052 3.412 -13.440 1.00 97.69 98 PRO A CA 1
ATOM 793 C C . PRO A 1 98 ? -6.539 3.895 -12.069 1.00 97.69 98 PRO A C 1
ATOM 795 O O . PRO A 1 98 ? -7.455 4.710 -11.973 1.00 97.69 98 PRO A O 1
ATOM 798 N N . ILE A 1 99 ? -5.852 3.477 -11.010 1.00 97.12 99 ILE A N 1
ATOM 799 C CA . ILE A 1 99 ? -6.149 3.843 -9.629 1.00 97.12 99 ILE A CA 1
ATOM 800 C C . ILE A 1 99 ? -4.973 4.629 -9.027 1.00 97.12 99 ILE A C 1
ATOM 802 O O . ILE A 1 99 ? -3.933 4.050 -8.707 1.00 97.12 99 ILE A O 1
ATOM 806 N N . PRO A 1 100 ? -5.123 5.943 -8.795 1.00 96.12 100 PRO A N 1
ATOM 807 C CA . PRO A 1 100 ? -4.193 6.688 -7.958 1.00 96.12 100 PRO A CA 1
ATOM 808 C C . PRO A 1 100 ? -4.255 6.156 -6.518 1.00 96.12 100 PRO A C 1
ATOM 810 O O . PRO A 1 100 ? -5.260 6.332 -5.829 1.00 96.12 100 PRO A O 1
ATOM 813 N N . SER A 1 101 ? -3.191 5.508 -6.058 1.00 95.81 101 SER A N 1
ATOM 814 C CA . SER A 1 101 ? -3.164 4.815 -4.770 1.00 95.81 101 SER A CA 1
ATOM 815 C C . SER A 1 101 ? -1.776 4.874 -4.150 1.00 95.81 101 SER A C 1
ATOM 817 O O . SER A 1 101 ? -0.765 4.872 -4.850 1.00 95.81 101 SER A O 1
ATOM 819 N N . ARG A 1 102 ? -1.735 4.932 -2.820 1.00 94.38 102 ARG A N 1
ATOM 820 C CA . ARG A 1 102 ? -0.509 4.734 -2.034 1.00 94.38 102 ARG A CA 1
ATOM 821 C C . ARG A 1 102 ? -0.354 3.293 -1.555 1.00 94.38 102 ARG A C 1
ATOM 823 O O . ARG A 1 102 ? 0.692 2.953 -1.030 1.00 94.38 102 ARG A O 1
ATOM 830 N N . TYR A 1 103 ? -1.361 2.449 -1.771 1.00 95.25 103 TYR A N 1
ATOM 831 C CA . TYR A 1 103 ? -1.297 1.025 -1.474 1.00 95.25 103 TYR A CA 1
ATOM 832 C C . TYR A 1 103 ? -0.542 0.291 -2.592 1.00 95.25 103 TYR A C 1
ATOM 834 O O . TYR A 1 103 ? -1.138 -0.341 -3.465 1.00 95.25 103 TYR A O 1
ATOM 842 N N . THR A 1 104 ? 0.779 0.471 -2.626 1.00 95.81 104 THR A N 1
ATOM 843 C CA . THR A 1 104 ? 1.677 -0.104 -3.643 1.00 95.81 104 THR A CA 1
ATOM 844 C C . THR A 1 104 ? 2.877 -0.79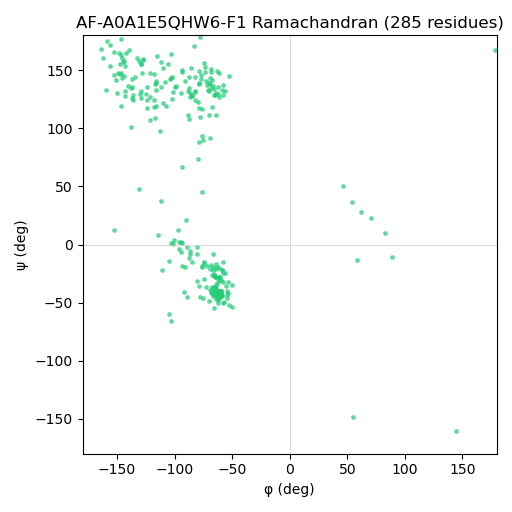9 -2.995 1.00 95.81 104 THR A C 1
ATOM 846 O O . THR A 1 104 ? 4.024 -0.517 -3.338 1.00 95.81 104 THR A O 1
ATOM 849 N N . VAL A 1 105 ? 2.612 -1.640 -1.994 1.00 95.56 105 VAL A N 1
ATOM 850 C CA . VAL A 1 105 ? 3.625 -2.245 -1.112 1.00 95.56 105 VAL A CA 1
ATOM 851 C C . VAL A 1 105 ? 4.673 -3.036 -1.898 1.00 95.56 105 VAL A C 1
ATOM 853 O O . VAL A 1 105 ? 5.873 -2.820 -1.735 1.00 95.56 105 VAL A O 1
ATOM 856 N N . ALA A 1 106 ? 4.238 -3.916 -2.806 1.00 96.69 106 ALA A N 1
ATOM 857 C CA . ALA A 1 106 ? 5.154 -4.766 -3.566 1.00 96.69 106 ALA A CA 1
ATOM 858 C C . ALA A 1 106 ? 6.057 -3.944 -4.501 1.00 96.69 106 ALA A C 1
ATOM 860 O O . ALA A 1 106 ? 7.240 -4.253 -4.667 1.00 96.69 106 ALA A O 1
ATOM 861 N N . LEU A 1 107 ? 5.514 -2.876 -5.087 1.00 97.12 107 LEU A N 1
ATOM 862 C CA . LEU A 1 107 ? 6.255 -1.952 -5.933 1.00 97.12 107 LEU A CA 1
ATOM 863 C C . LEU A 1 107 ? 7.275 -1.140 -5.140 1.00 97.12 107 LEU A C 1
ATOM 865 O O . LEU A 1 107 ? 8.388 -0.962 -5.632 1.00 97.12 107 LEU A O 1
ATOM 869 N N . GLN A 1 108 ? 6.927 -0.651 -3.945 1.00 95.44 108 GLN A N 1
ATOM 870 C CA . GLN A 1 108 ? 7.873 0.102 -3.116 1.00 95.44 108 GLN A CA 1
ATOM 871 C C . GLN A 1 108 ? 9.056 -0.766 -2.695 1.00 95.44 108 GLN A C 1
ATOM 873 O O . GLN A 1 108 ? 10.200 -0.339 -2.839 1.00 95.44 108 GLN A O 1
ATOM 878 N N . GLU A 1 109 ? 8.812 -2.004 -2.267 1.00 95.12 109 GLU A N 1
ATOM 879 C CA . GLU A 1 109 ? 9.900 -2.925 -1.923 1.00 95.12 109 GLU A CA 1
ATOM 880 C C . GLU A 1 109 ? 10.764 -3.270 -3.136 1.00 95.12 109 GLU A C 1
ATOM 882 O O . GLU A 1 109 ? 11.995 -3.275 -3.058 1.00 95.12 109 GLU A O 1
ATOM 887 N N . TRP A 1 110 ? 10.152 -3.459 -4.309 1.00 96.31 110 TRP A N 1
ATOM 888 C CA . TRP A 1 110 ? 10.933 -3.694 -5.517 1.00 96.31 110 TRP A CA 1
ATOM 889 C C . TRP A 1 110 ? 11.750 -2.465 -5.939 1.00 96.31 110 TRP A C 1
ATOM 891 O O . TRP A 1 110 ? 12.892 -2.611 -6.376 1.00 96.31 110 TRP A O 1
ATOM 901 N N . LEU A 1 111 ? 11.217 -1.251 -5.773 1.00 95.38 111 LEU A N 1
ATOM 902 C CA . LEU A 1 111 ? 11.958 -0.009 -5.995 1.00 95.38 111 LEU A CA 1
ATOM 903 C C . LEU A 1 111 ? 13.155 0.112 -5.042 1.00 95.38 111 LEU A C 1
ATOM 905 O O . LEU A 1 111 ? 14.258 0.360 -5.525 1.00 95.38 111 LEU A O 1
ATOM 909 N N . LYS A 1 112 ? 12.975 -0.143 -3.738 1.00 93.50 112 LYS A N 1
ATOM 910 C CA . LYS A 1 112 ? 14.057 -0.123 -2.731 1.00 93.50 112 LYS A CA 1
ATOM 911 C C . LYS A 1 112 ? 15.172 -1.118 -3.065 1.00 93.50 112 LYS A C 1
ATOM 913 O O . LYS A 1 112 ? 16.354 -0.763 -3.037 1.00 93.50 112 LYS A O 1
ATOM 918 N N . ALA A 1 113 ? 14.806 -2.339 -3.462 1.00 94.31 113 ALA A N 1
ATOM 919 C CA . ALA A 1 113 ? 15.767 -3.343 -3.915 1.00 94.31 113 ALA A CA 1
ATOM 920 C C . ALA A 1 113 ? 16.523 -2.872 -5.169 1.00 94.31 113 ALA A C 1
ATOM 922 O O . ALA A 1 113 ? 17.736 -3.020 -5.274 1.00 94.31 113 ALA A O 1
ATOM 923 N N . ARG A 1 114 ? 15.840 -2.230 -6.126 1.00 95.50 114 ARG A N 1
ATOM 924 C CA . ARG A 1 114 ? 16.509 -1.687 -7.319 1.00 95.50 114 ARG A CA 1
ATOM 925 C C . ARG A 1 114 ? 17.447 -0.530 -6.994 1.00 95.50 114 ARG A C 1
ATOM 927 O O . ARG A 1 114 ? 18.518 -0.456 -7.592 1.00 95.50 114 ARG A O 1
ATOM 934 N N . GLU A 1 115 ? 17.074 0.343 -6.066 1.00 93.56 115 GLU A N 1
ATOM 935 C CA . GLU A 1 115 ? 17.917 1.450 -5.602 1.00 93.56 115 GLU A CA 1
ATOM 936 C C . GLU A 1 115 ? 19.204 0.974 -4.931 1.00 93.56 115 GLU A C 1
ATOM 938 O O . GLU A 1 115 ? 20.244 1.608 -5.105 1.00 93.56 115 GLU A O 1
ATOM 943 N N . THR A 1 116 ? 19.151 -0.165 -4.243 1.00 93.44 116 THR A N 1
ATOM 944 C CA . THR A 1 116 ? 20.295 -0.725 -3.515 1.00 93.44 116 THR A CA 1
ATOM 945 C C . THR A 1 116 ? 21.142 -1.654 -4.390 1.00 93.44 116 THR A C 1
ATOM 947 O O . THR A 1 116 ? 22.364 -1.522 -4.430 1.00 93.44 116 THR A O 1
ATOM 950 N N . ASP A 1 117 ? 20.504 -2.548 -5.149 1.00 95.62 117 ASP A N 1
ATOM 951 C CA . ASP A 1 117 ? 21.181 -3.691 -5.774 1.00 95.62 117 ASP A CA 1
ATOM 952 C C . ASP A 1 117 ? 21.280 -3.590 -7.302 1.00 95.62 117 ASP A C 1
ATOM 954 O O . ASP A 1 117 ? 22.142 -4.226 -7.916 1.00 95.62 117 ASP A O 1
ATOM 958 N N . PHE A 1 118 ? 20.414 -2.803 -7.952 1.00 96.62 118 PHE A N 1
ATOM 959 C CA . PHE A 1 118 ? 20.352 -2.739 -9.416 1.00 96.62 118 PHE A CA 1
ATOM 960 C C . PHE A 1 118 ? 20.967 -1.461 -9.990 1.00 96.62 118 PHE A C 1
ATOM 962 O O . PHE A 1 118 ? 21.912 -1.556 -10.775 1.00 96.62 118 PHE A O 1
ATOM 969 N N . TYR A 1 119 ? 20.448 -0.278 -9.634 1.00 95.81 119 TYR A N 1
ATOM 970 C CA . TYR A 1 119 ? 20.875 1.000 -10.218 1.00 95.81 119 TYR A CA 1
ATOM 971 C C . TYR A 1 119 ? 22.355 1.314 -9.980 1.00 95.81 119 TYR A C 1
ATOM 973 O O . TYR A 1 119 ? 22.996 1.702 -10.956 1.00 95.81 119 TYR A O 1
ATOM 981 N N . PRO A 1 120 ? 22.939 1.088 -8.783 1.00 96.00 120 PRO A N 1
ATOM 982 C CA . PRO A 1 120 ? 24.362 1.352 -8.548 1.00 96.00 120 PRO A CA 1
ATOM 983 C C . PRO A 1 120 ? 25.307 0.568 -9.464 1.00 96.00 120 PRO A C 1
ATOM 985 O O . PRO A 1 120 ? 26.443 0.979 -9.684 1.00 96.00 120 PRO A O 1
ATOM 988 N N . ASN A 1 121 ? 24.823 -0.546 -10.018 1.00 96.25 121 ASN A N 1
ATOM 989 C CA . ASN A 1 121 ? 25.571 -1.424 -10.910 1.00 96.25 121 ASN A CA 1
ATOM 990 C C . ASN A 1 121 ? 25.317 -1.132 -12.402 1.00 96.25 121 ASN A C 1
ATOM 992 O O . ASN A 1 121 ? 25.840 -1.847 -13.258 1.00 96.25 121 ASN A O 1
ATOM 996 N N . GLN A 1 122 ? 24.512 -0.116 -12.739 1.00 96.12 122 GLN A N 1
ATOM 997 C CA . GLN A 1 122 ? 24.222 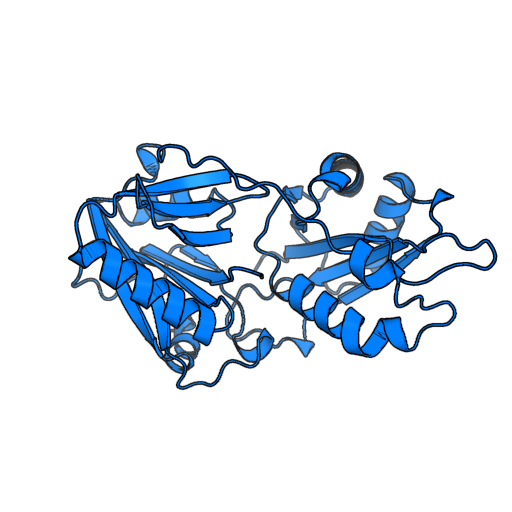0.233 -14.130 1.00 96.12 122 GLN A CA 1
ATOM 998 C C . GLN A 1 122 ? 25.260 1.202 -14.716 1.00 96.12 122 GLN A C 1
ATOM 1000 O O . GLN A 1 122 ? 25.715 2.125 -14.031 1.00 96.12 122 GLN A O 1
ATOM 1005 N N . PRO A 1 123 ? 25.596 1.065 -16.012 1.00 94.44 123 PRO A N 1
ATOM 1006 C CA . PRO A 1 123 ? 26.358 2.081 -16.726 1.00 94.44 123 PRO A CA 1
ATOM 1007 C C . PRO A 1 123 ? 25.655 3.440 -16.661 1.00 94.44 123 PRO A C 1
ATOM 1009 O O . PRO A 1 123 ? 24.461 3.531 -16.931 1.00 94.44 123 PRO A O 1
ATOM 1012 N N . GLY A 1 124 ? 26.399 4.493 -16.318 1.00 93.88 124 GLY A N 1
ATOM 1013 C CA . GLY A 1 124 ? 25.849 5.846 -16.197 1.00 93.88 124 GLY A CA 1
ATOM 1014 C C . GLY A 1 124 ? 25.163 6.142 -14.861 1.00 93.88 124 GLY A C 1
ATOM 1015 O O . GLY A 1 124 ? 24.524 7.186 -14.751 1.00 93.88 124 GLY A O 1
ATOM 1016 N N . TYR A 1 125 ? 25.277 5.270 -13.850 1.00 95.69 125 TYR A N 1
ATOM 1017 C CA . TYR A 1 125 ? 24.759 5.561 -12.511 1.00 95.69 125 TYR A CA 1
ATOM 1018 C C . TYR A 1 125 ? 25.371 6.842 -11.928 1.00 95.69 125 TYR A C 1
ATOM 1020 O O . TYR A 1 125 ? 26.593 6.989 -11.870 1.00 95.69 125 TYR A O 1
ATOM 1028 N N . ASP A 1 126 ? 24.512 7.743 -11.455 1.00 93.00 126 ASP A N 1
ATOM 1029 C CA . ASP A 1 126 ? 24.910 8.977 -10.783 1.00 93.00 126 ASP A CA 1
ATOM 1030 C C . ASP A 1 126 ? 24.316 9.042 -9.372 1.00 93.00 126 ASP A C 1
ATOM 1032 O O . ASP A 1 126 ? 23.121 9.296 -9.181 1.00 93.00 126 ASP A O 1
ATOM 1036 N N . SER A 1 127 ? 25.176 8.862 -8.368 1.00 88.62 127 SER A N 1
ATOM 1037 C CA . SER A 1 127 ? 24.791 8.879 -6.955 1.00 88.62 127 SER A CA 1
ATOM 1038 C C . SER A 1 127 ? 24.281 10.244 -6.488 1.00 88.62 127 SER A C 1
ATOM 1040 O O . SER A 1 127 ? 23.447 10.299 -5.584 1.00 88.62 127 SER A O 1
ATOM 1042 N N . ALA A 1 128 ? 24.708 11.346 -7.116 1.00 84.81 128 ALA A N 1
ATOM 1043 C CA . ALA A 1 128 ? 24.192 12.674 -6.792 1.00 84.81 128 ALA A CA 1
ATOM 1044 C C . ALA A 1 128 ? 22.705 12.788 -7.171 1.00 84.81 128 ALA A C 1
ATOM 1046 O O . ALA A 1 128 ? 21.886 13.276 -6.384 1.00 84.81 128 ALA A O 1
ATOM 1047 N N . SER A 1 129 ? 22.327 12.264 -8.339 1.00 78.94 129 SER A N 1
ATOM 1048 C CA . SER A 1 129 ? 20.944 12.262 -8.812 1.00 78.94 129 SER A CA 1
ATOM 1049 C C . SER A 1 129 ? 20.013 11.296 -8.073 1.00 78.94 129 SER A C 1
ATOM 1051 O O . SER A 1 129 ? 18.795 11.511 -8.117 1.00 78.94 129 SER A O 1
ATOM 1053 N N . ALA A 1 130 ? 20.533 10.292 -7.355 1.00 76.00 130 ALA A N 1
ATOM 1054 C CA . ALA A 1 130 ? 19.729 9.366 -6.548 1.00 76.00 130 ALA A CA 1
ATOM 1055 C C . ALA A 1 130 ? 18.836 10.116 -5.547 1.00 76.00 130 ALA A C 1
ATOM 1057 O O . ALA A 1 130 ? 17.628 9.887 -5.497 1.00 76.00 130 ALA A O 1
ATOM 1058 N N . SER A 1 131 ? 19.388 11.137 -4.886 1.00 67.62 131 SER A N 1
ATOM 1059 C CA . SER A 1 131 ? 18.662 12.000 -3.939 1.00 67.62 131 SER A CA 1
ATOM 1060 C C . SER A 1 131 ? 17.508 12.809 -4.554 1.00 67.62 131 SER A C 1
ATOM 1062 O O . SER A 1 131 ? 16.612 13.251 -3.844 1.00 67.62 131 SER A O 1
ATOM 1064 N N . THR A 1 132 ? 17.503 12.992 -5.879 1.00 67.62 132 THR A N 1
ATOM 1065 C CA . THR A 1 132 ? 16.492 13.780 -6.614 1.00 67.62 132 THR A CA 1
ATOM 1066 C C . THR A 1 132 ? 15.429 12.917 -7.299 1.00 67.62 132 THR A C 1
ATOM 1068 O O . THR A 1 132 ? 14.599 13.427 -8.053 1.00 67.62 132 THR A O 1
ATOM 1071 N N . THR A 1 133 ? 15.484 11.598 -7.099 1.00 69.12 133 THR A N 1
ATOM 1072 C CA . THR A 1 133 ? 14.567 10.631 -7.724 1.00 69.12 133 THR A CA 1
ATOM 1073 C C . THR A 1 133 ? 13.355 10.316 -6.829 1.00 69.12 133 THR A C 1
ATOM 1075 O O . THR A 1 133 ? 12.295 9.892 -7.313 1.00 69.12 133 THR A O 1
ATOM 1078 N N . SER A 1 134 ? 13.460 10.617 -5.533 1.00 70.69 134 SER A N 1
ATOM 1079 C CA . SER A 1 134 ? 12.336 10.609 -4.600 1.00 70.69 134 SER A CA 1
ATOM 1080 C C . SER A 1 134 ? 11.470 11.862 -4.779 1.00 70.69 134 SER A C 1
ATOM 1082 O O . SER A 1 134 ? 11.939 12.941 -5.142 1.00 70.69 134 SER A O 1
ATOM 1084 N N . VAL A 1 135 ? 10.162 11.706 -4.580 1.00 73.44 135 VAL A N 1
ATOM 1085 C CA . VAL A 1 135 ? 9.194 12.807 -4.659 1.00 73.44 135 VAL A CA 1
ATOM 1086 C C . VAL A 1 135 ? 8.559 12.937 -3.291 1.00 73.44 135 VAL A C 1
ATOM 1088 O O . VAL A 1 135 ? 7.907 12.007 -2.829 1.00 73.44 135 VAL A O 1
ATOM 1091 N N . SER A 1 136 ? 8.734 14.095 -2.661 1.00 75.44 136 SER A N 1
ATOM 1092 C CA . SER A 1 136 ? 8.011 14.431 -1.441 1.00 75.44 136 SER A CA 1
ATOM 1093 C C . SER A 1 136 ? 6.688 15.095 -1.807 1.00 75.44 136 SER A C 1
ATOM 1095 O O . SER A 1 136 ? 6.647 16.009 -2.636 1.00 75.44 136 SER A O 1
ATOM 1097 N N . TYR A 1 137 ? 5.602 14.633 -1.195 1.00 82.31 137 TYR A N 1
ATOM 1098 C CA . TYR A 1 137 ? 4.299 15.269 -1.319 1.00 82.31 137 TYR A CA 1
ATOM 1099 C C . TYR A 1 137 ? 3.988 16.080 -0.062 1.00 82.31 137 TYR A C 1
ATOM 1101 O O . TYR A 1 137 ? 4.306 15.637 1.042 1.00 82.31 137 TYR A O 1
ATOM 1109 N N . PRO A 1 138 ? 3.336 17.248 -0.199 1.00 79.62 138 PRO A N 1
ATOM 1110 C CA . PRO A 1 138 ? 2.887 17.991 0.965 1.00 79.62 138 PRO A CA 1
ATOM 1111 C C . PRO A 1 138 ? 1.879 17.158 1.760 1.00 79.62 138 PRO A C 1
ATOM 1113 O O . PRO A 1 138 ? 1.093 16.397 1.183 1.00 79.62 138 PRO A O 1
ATOM 1116 N N . ALA A 1 139 ? 1.892 17.343 3.079 1.00 79.38 139 ALA A N 1
ATOM 1117 C CA . ALA A 1 139 ? 0.920 16.725 3.965 1.00 79.38 139 ALA A CA 1
ATOM 1118 C C . ALA A 1 139 ? -0.504 17.149 3.576 1.00 79.38 139 ALA A C 1
ATOM 1120 O O . ALA A 1 139 ? -0.783 18.333 3.359 1.00 79.38 139 ALA A O 1
ATOM 1121 N N . THR A 1 140 ? -1.407 16.178 3.497 1.00 85.06 140 THR A N 1
ATOM 1122 C CA . THR A 1 140 ? -2.822 16.434 3.235 1.00 85.06 140 THR A CA 1
ATOM 1123 C C . THR A 1 140 ? -3.478 17.046 4.469 1.00 85.06 140 THR A C 1
ATOM 1125 O O . THR A 1 140 ? -3.206 16.641 5.597 1.00 85.06 140 THR A O 1
ATOM 1128 N N . THR A 1 141 ? -4.379 18.011 4.270 1.00 90.50 141 THR A N 1
ATOM 1129 C CA . THR A 1 141 ? -5.235 18.509 5.357 1.00 90.50 141 THR A CA 1
ATOM 1130 C C . THR A 1 141 ? -6.386 17.526 5.599 1.00 90.50 141 THR A C 1
ATOM 1132 O O . THR A 1 141 ? -7.202 17.352 4.692 1.00 90.50 141 THR A O 1
ATOM 1135 N N . PRO A 1 142 ? -6.502 16.903 6.789 1.00 94.00 142 PRO A N 1
ATOM 1136 C CA . PRO A 1 142 ? -7.539 15.907 7.039 1.00 94.00 142 PRO A CA 1
ATOM 1137 C C . PRO A 1 142 ? -8.952 16.499 7.030 1.00 94.00 142 PRO A C 1
ATOM 1139 O O . PRO A 1 142 ? -9.201 17.538 7.649 1.00 94.00 142 PRO A O 1
ATOM 1142 N N . GLN A 1 143 ? -9.879 15.798 6.382 1.00 95.44 143 GLN A N 1
ATOM 1143 C CA . GLN A 1 143 ? -11.300 16.135 6.285 1.00 95.44 143 GLN A CA 1
ATOM 1144 C C . GLN A 1 143 ? -12.149 15.262 7.218 1.00 95.44 143 GLN A C 1
ATOM 1146 O O . GLN A 1 143 ? -11.691 14.238 7.717 1.00 95.44 143 GLN A O 1
ATOM 1151 N N . LEU A 1 144 ? -13.395 15.660 7.486 1.00 94.56 144 LEU A N 1
ATOM 1152 C CA . LEU A 1 144 ? -14.325 14.814 8.241 1.00 94.56 144 LEU A CA 1
ATOM 1153 C C . LEU A 1 144 ? -14.702 13.576 7.424 1.00 94.56 144 LEU A C 1
ATOM 1155 O O . LEU A 1 144 ? -14.909 13.674 6.215 1.00 94.56 144 LEU A O 1
ATOM 1159 N N . LEU A 1 145 ? -14.828 12.431 8.096 1.00 91.38 145 LEU A N 1
ATOM 1160 C CA . LEU A 1 145 ? -15.378 11.231 7.475 1.00 91.38 145 LEU A CA 1
ATOM 1161 C C . LEU A 1 145 ? -16.834 11.464 7.035 1.00 91.38 145 LEU A C 1
ATOM 1163 O O . LEU A 1 145 ? -17.635 11.954 7.840 1.00 91.38 145 LEU A O 1
ATOM 1167 N N . PRO A 1 146 ? -17.212 11.036 5.819 1.00 90.38 146 PRO A N 1
ATOM 1168 C CA . PRO A 1 146 ? -18.610 10.882 5.438 1.00 90.38 146 PRO A CA 1
ATOM 1169 C C . PRO A 1 146 ? -19.371 10.015 6.448 1.00 90.38 146 PRO A C 1
ATOM 1171 O O . PRO A 1 146 ? -18.829 9.023 6.935 1.00 90.38 146 PRO A O 1
ATOM 1174 N N . ASP A 1 147 ? -20.646 10.320 6.699 1.00 88.81 147 ASP A N 1
ATOM 1175 C CA . ASP A 1 147 ? -21.483 9.596 7.675 1.00 88.81 147 ASP A CA 1
ATOM 1176 C C . ASP A 1 147 ? -21.519 8.079 7.431 1.00 88.81 147 ASP A C 1
ATOM 1178 O O . ASP A 1 147 ? -21.570 7.282 8.366 1.00 88.81 147 ASP A O 1
ATOM 1182 N N . ALA A 1 148 ? -21.432 7.658 6.165 1.00 88.81 148 ALA A N 1
ATOM 1183 C CA . ALA A 1 148 ? -21.398 6.247 5.792 1.00 88.81 148 ALA A CA 1
ATOM 1184 C C . ALA A 1 148 ? -20.187 5.487 6.370 1.00 88.81 148 ALA A C 1
ATOM 1186 O O . ALA A 1 148 ? -20.298 4.284 6.617 1.00 88.81 148 ALA A O 1
ATOM 1187 N N . LEU A 1 149 ? -19.074 6.187 6.605 1.00 88.94 149 LEU A N 1
ATOM 1188 C CA . LEU A 1 149 ? -17.795 5.646 7.067 1.00 88.94 149 LEU A CA 1
ATOM 1189 C C . LEU A 1 149 ? -17.555 5.872 8.571 1.00 88.94 149 LEU A C 1
ATOM 1191 O O . LEU A 1 149 ? -16.518 5.471 9.093 1.00 88.94 149 LEU A O 1
ATOM 1195 N N . GLN A 1 150 ? -18.490 6.508 9.283 1.00 90.50 150 GLN A N 1
ATOM 1196 C CA . GLN A 1 150 ? -18.360 6.736 10.721 1.00 90.50 150 GLN A CA 1
ATOM 1197 C C . GLN A 1 150 ? -18.731 5.473 11.515 1.00 90.50 150 GLN A C 1
ATOM 1199 O O . GLN A 1 150 ? -19.839 4.938 11.405 1.00 90.50 150 GLN A O 1
ATOM 1204 N N . GLY A 1 151 ? -17.787 4.998 12.328 1.00 90.81 151 GLY A N 1
ATOM 1205 C CA . GLY A 1 151 ? -18.016 3.963 13.337 1.00 90.81 151 GLY A CA 1
ATOM 1206 C C . GLY A 1 151 ? -18.592 4.524 14.638 1.00 90.81 151 GLY A C 1
ATOM 1207 O O . GLY A 1 151 ? -18.655 5.736 14.833 1.00 90.81 151 GLY A O 1
ATOM 1208 N N . GLN A 1 152 ? -19.003 3.637 15.546 1.00 93.50 152 GLN A N 1
ATOM 1209 C CA . GLN A 1 152 ? -19.555 4.023 16.852 1.00 93.50 152 GLN A CA 1
ATOM 1210 C C . GLN A 1 152 ? -18.473 4.101 17.928 1.00 93.50 152 GLN A C 1
ATOM 1212 O O . GLN A 1 152 ? -18.486 5.001 18.766 1.00 93.50 152 GLN A O 1
ATOM 1217 N N . GLN A 1 153 ? -17.541 3.150 17.910 1.00 94.94 153 GLN A N 1
ATOM 1218 C CA . GLN A 1 153 ? -16.412 3.084 18.833 1.00 94.94 153 GLN A CA 1
ATOM 1219 C C . GLN A 1 153 ? -15.173 2.605 18.084 1.00 94.94 153 GLN A C 1
ATOM 1221 O O . GLN A 1 153 ? -15.268 2.070 16.980 1.00 94.94 153 GLN A O 1
ATOM 1226 N N . TRP A 1 154 ? -14.010 2.786 18.692 1.00 95.75 154 TRP A N 1
ATOM 1227 C CA . TRP A 1 154 ? -12.758 2.262 18.172 1.00 95.75 154 TRP A CA 1
ATOM 1228 C C . TRP A 1 154 ? -11.846 1.842 19.322 1.00 95.75 154 TRP A C 1
ATOM 1230 O O . TRP A 1 154 ? -12.003 2.321 20.447 1.00 95.75 154 TRP A O 1
ATOM 1240 N N . ALA A 1 155 ? -10.904 0.949 19.038 1.00 96.44 155 ALA A N 1
ATOM 1241 C CA . ALA A 1 155 ? -9.874 0.526 19.978 1.00 96.44 155 ALA A CA 1
ATOM 1242 C C . ALA A 1 155 ? -8.554 0.265 19.252 1.00 96.44 155 ALA A C 1
ATOM 1244 O O . ALA A 1 155 ? -8.550 -0.245 18.130 1.00 96.44 155 ALA A O 1
ATOM 1245 N N . TYR A 1 156 ? -7.441 0.583 19.913 1.00 97.25 156 TYR A N 1
ATOM 1246 C CA . TYR A 1 156 ? -6.138 0.068 19.507 1.00 97.25 156 TYR A CA 1
ATOM 1247 C C . TYR A 1 156 ? -5.981 -1.368 19.991 1.00 97.25 156 TYR A C 1
ATOM 1249 O O . TYR A 1 156 ? -6.336 -1.697 21.123 1.00 97.25 156 TYR A O 1
ATOM 1257 N N . VAL A 1 157 ? -5.413 -2.202 19.136 1.00 96.94 157 VAL A N 1
ATOM 1258 C CA . VAL A 1 157 ? -5.112 -3.606 19.412 1.00 96.94 157 VAL A CA 1
ATOM 1259 C C . VAL A 1 157 ? -3.754 -3.951 18.818 1.00 96.94 157 VAL A C 1
ATOM 1261 O O . VAL A 1 157 ? -3.204 -3.185 18.031 1.00 96.94 157 VAL A O 1
ATOM 1264 N N . ASN A 1 158 ? -3.209 -5.100 19.190 1.00 97.44 158 ASN A N 1
ATOM 1265 C CA . ASN A 1 158 ? -1.994 -5.628 18.590 1.00 97.44 158 ASN A CA 1
ATOM 1266 C C . ASN A 1 158 ? -2.193 -7.110 18.289 1.00 97.44 158 ASN A C 1
ATOM 1268 O O . ASN A 1 158 ? -2.836 -7.810 19.073 1.00 97.44 158 ASN A O 1
ATOM 1272 N N . LEU A 1 159 ? -1.618 -7.566 17.183 1.00 97.62 159 LEU A N 1
ATOM 1273 C CA . LEU A 1 159 ? -1.491 -8.976 16.834 1.00 97.62 159 LEU A CA 1
ATOM 1274 C C . LEU A 1 159 ? -0.010 -9.300 16.669 1.00 97.62 159 LEU A C 1
ATOM 1276 O O . LEU A 1 159 ? 0.760 -8.448 16.234 1.00 97.62 159 LEU A O 1
ATOM 1280 N N . GLU A 1 160 ? 0.403 -10.516 16.997 1.00 97.69 160 GLU A N 1
ATOM 1281 C CA . GLU A 1 160 ? 1.721 -10.987 16.569 1.00 97.69 160 GLU A CA 1
ATOM 1282 C C . GLU A 1 160 ? 1.716 -11.185 15.051 1.00 97.69 160 GLU A C 1
ATOM 1284 O O . GLU A 1 160 ? 0.713 -11.623 14.487 1.00 97.69 160 GLU A O 1
ATOM 1289 N N . ALA A 1 161 ? 2.826 -10.877 14.383 1.00 97.75 161 ALA A N 1
ATOM 1290 C CA . ALA A 1 161 ? 2.951 -11.020 12.936 1.00 97.75 161 ALA A CA 1
ATOM 1291 C C . ALA A 1 161 ? 2.586 -12.435 12.457 1.00 97.75 161 ALA A C 1
ATOM 1293 O O . ALA A 1 161 ? 1.847 -12.566 11.487 1.00 97.75 161 ALA A O 1
ATOM 1294 N N . GLN A 1 162 ? 3.009 -13.477 13.181 1.00 96.94 162 GLN A N 1
ATOM 1295 C CA . GLN A 1 162 ? 2.671 -14.871 12.872 1.00 96.94 162 GLN A CA 1
ATOM 1296 C C . GLN A 1 162 ? 1.168 -15.172 12.915 1.00 96.94 162 GLN A C 1
ATOM 1298 O O . GLN A 1 162 ? 0.700 -16.044 12.194 1.00 96.94 162 GLN A O 1
ATOM 1303 N N . ALA A 1 163 ? 0.386 -14.441 13.718 1.00 96.88 163 ALA A N 1
ATOM 1304 C CA . ALA A 1 163 ? -1.057 -14.659 13.777 1.00 96.88 163 ALA A CA 1
ATOM 1305 C C . ALA A 1 163 ? -1.732 -14.302 12.443 1.00 96.88 163 ALA A C 1
ATOM 1307 O O . ALA A 1 163 ? -2.754 -14.881 12.095 1.00 96.88 163 ALA A O 1
ATOM 1308 N N . LEU A 1 164 ? -1.152 -13.381 11.661 1.00 97.00 164 LEU A N 1
ATOM 1309 C CA . LEU A 1 164 ? -1.680 -13.019 10.345 1.00 97.00 164 LEU A CA 1
ATOM 1310 C C . LEU A 1 164 ? -1.541 -14.152 9.321 1.00 97.00 164 LEU A C 1
ATOM 1312 O O . LEU A 1 164 ? -2.265 -14.132 8.330 1.00 97.00 164 LEU A O 1
ATOM 1316 N N . ASP A 1 165 ? -0.695 -15.161 9.549 1.00 94.75 165 ASP A N 1
ATOM 1317 C CA . ASP A 1 165 ? -0.608 -16.327 8.658 1.00 94.75 165 ASP A CA 1
ATOM 1318 C C . ASP A 1 165 ? -1.914 -17.144 8.655 1.00 94.75 165 ASP A C 1
ATOM 1320 O O . ASP A 1 165 ? -2.271 -17.742 7.634 1.00 94.75 165 ASP A O 1
ATOM 1324 N N . GLU A 1 166 ? -2.666 -17.094 9.760 1.00 95.44 166 GLU A N 1
ATOM 1325 C CA . GLU A 1 166 ? -3.978 -17.729 9.942 1.00 95.44 166 GLU A CA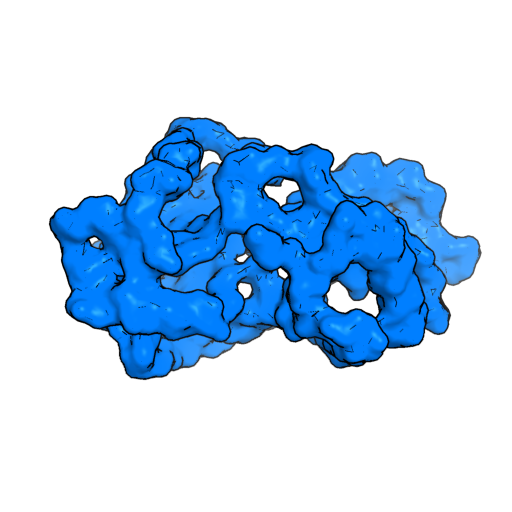 1
ATOM 1326 C C . GLU A 1 166 ? -5.127 -16.913 9.322 1.00 95.44 166 GLU A C 1
ATOM 1328 O O . GLU A 1 166 ? -6.271 -17.362 9.316 1.00 95.44 166 GLU A O 1
ATOM 1333 N N . MET A 1 167 ? -4.855 -15.736 8.741 1.00 96.06 167 MET A N 1
ATOM 1334 C CA . MET A 1 167 ? -5.878 -14.850 8.165 1.00 96.06 167 MET A CA 1
ATOM 1335 C C . MET A 1 167 ? -6.869 -15.527 7.189 1.00 96.06 167 MET A C 1
ATOM 1337 O O . MET A 1 167 ? -8.035 -15.135 7.199 1.00 96.06 167 MET A O 1
ATOM 1341 N N . PRO A 1 168 ? -6.506 -16.528 6.355 1.00 95.62 168 PRO A N 1
ATOM 1342 C CA . PRO A 1 168 ? -7.480 -17.226 5.504 1.00 95.62 168 PRO A CA 1
ATOM 1343 C C . PRO A 1 168 ? -8.501 -18.063 6.260 1.00 95.62 168 PRO A C 1
ATOM 1345 O O . PRO A 1 168 ? -9.509 -18.448 5.673 1.00 95.62 168 PRO A O 1
ATOM 1348 N N . GLU A 1 169 ? -8.210 -18.404 7.511 1.00 96.25 169 GLU A N 1
ATOM 1349 C CA . GLU A 1 169 ? -9.112 -19.146 8.385 1.00 96.25 169 GLU A CA 1
ATOM 1350 C C . GLU A 1 169 ? -10.105 -18.207 9.082 1.00 96.25 169 GLU A C 1
ATOM 1352 O O . GLU A 1 169 ? -11.122 -18.661 9.606 1.00 96.25 169 GLU A O 1
ATOM 1357 N N . TRP A 1 170 ? -9.851 -16.894 9.064 1.00 96.88 170 TRP A N 1
ATOM 1358 C CA . TRP A 1 170 ? -10.729 -15.898 9.666 1.00 96.88 170 TRP A CA 1
ATOM 1359 C C . TRP A 1 170 ? -11.950 -15.620 8.786 1.00 96.88 170 TRP A C 1
ATOM 1361 O O . TRP A 1 170 ? -11.865 -15.501 7.561 1.00 96.88 170 TRP A O 1
ATOM 1371 N N . GLU A 1 171 ? -13.103 -15.415 9.421 1.00 97.38 171 GLU A N 1
ATOM 1372 C CA . GLU A 1 171 ? -14.307 -14.959 8.731 1.00 97.38 171 GLU A CA 1
ATOM 1373 C C . GLU A 1 171 ? -14.207 -13.458 8.420 1.00 97.38 171 GLU A C 1
ATOM 1375 O O . GLU A 1 171 ? -14.554 -12.614 9.249 1.00 97.38 171 GLU A O 1
ATOM 1380 N N . ILE A 1 172 ? -13.723 -13.122 7.219 1.00 97.62 172 ILE A N 1
ATOM 1381 C CA . ILE A 1 172 ? -13.582 -11.742 6.730 1.00 97.62 172 ILE A CA 1
ATOM 1382 C C . ILE A 1 172 ? -14.482 -11.519 5.510 1.00 97.62 172 ILE A C 1
ATOM 1384 O O . ILE A 1 172 ? -14.294 -12.144 4.466 1.00 97.62 172 ILE A O 1
ATOM 1388 N N . ALA A 1 173 ? -15.436 -10.587 5.603 1.00 97.19 173 ALA A N 1
ATOM 1389 C CA . ALA A 1 173 ? -16.317 -10.271 4.471 1.00 97.19 173 ALA A CA 1
ATOM 1390 C C . ALA A 1 173 ? -15.655 -9.357 3.420 1.00 97.19 173 ALA A C 1
ATOM 1392 O O . ALA A 1 173 ? -15.894 -9.511 2.222 1.00 97.19 173 ALA A O 1
ATOM 1393 N N . PHE A 1 174 ? -14.824 -8.412 3.863 1.00 97.56 174 PHE A N 1
ATOM 1394 C CA . PHE A 1 174 ? -14.118 -7.457 3.012 1.00 97.56 174 PHE A CA 1
ATOM 1395 C C . PHE A 1 174 ? -12.676 -7.301 3.478 1.00 97.56 174 PHE A C 1
ATOM 1397 O O . PHE A 1 174 ? -12.425 -7.139 4.666 1.00 97.56 174 PHE A O 1
ATOM 1404 N N . GLY A 1 175 ? -11.712 -7.295 2.569 1.00 95.50 175 GLY A N 1
ATOM 1405 C CA . GLY A 1 175 ? -10.338 -7.115 3.001 1.00 95.50 175 GLY A CA 1
ATOM 1406 C C . GLY A 1 175 ? -9.324 -7.175 1.890 1.00 95.50 175 GLY A C 1
ATOM 1407 O O . GLY A 1 175 ? -9.622 -7.584 0.767 1.00 95.50 175 GLY A O 1
ATOM 1408 N N . GLU A 1 176 ? -8.123 -6.747 2.240 1.00 95.38 176 GLU A N 1
ATOM 1409 C CA . GLU A 1 176 ? -6.948 -6.839 1.393 1.00 95.38 176 GLU A CA 1
ATOM 1410 C C . GLU A 1 176 ? -5.707 -6.961 2.274 1.00 95.38 176 GLU A C 1
ATOM 1412 O O . GLU A 1 176 ? -5.626 -6.342 3.339 1.00 95.38 176 GLU A O 1
ATOM 1417 N N . ALA A 1 177 ? -4.757 -7.787 1.848 1.00 96.81 177 ALA A N 1
ATOM 1418 C CA . ALA A 1 177 ? -3.520 -7.988 2.579 1.00 96.81 177 ALA A CA 1
ATOM 1419 C C . ALA A 1 177 ? -2.336 -8.255 1.649 1.00 96.81 177 ALA A C 1
ATOM 1421 O O . ALA A 1 177 ? -2.470 -8.360 0.430 1.00 96.81 177 ALA A O 1
ATOM 1422 N N . PHE A 1 178 ? -1.162 -8.383 2.252 1.00 97.00 178 PHE A N 1
ATOM 1423 C CA . PHE A 1 178 ? 0.088 -8.714 1.587 1.00 97.00 178 PHE A CA 1
ATOM 1424 C C . PHE A 1 178 ? 0.924 -9.628 2.494 1.00 97.00 178 PHE A C 1
ATOM 1426 O O . PHE A 1 178 ? 0.766 -9.584 3.715 1.00 97.00 178 PHE A O 1
ATOM 1433 N N . PRO A 1 179 ? 1.806 -10.471 1.934 1.00 96.56 179 PRO A N 1
ATOM 1434 C CA . PRO A 1 179 ? 2.689 -11.324 2.721 1.00 96.56 179 PRO A CA 1
ATOM 1435 C C . PRO A 1 179 ? 3.676 -10.463 3.514 1.00 96.56 179 PRO A C 1
ATOM 1437 O O . PRO A 1 179 ? 4.396 -9.642 2.943 1.00 96.56 179 PRO A O 1
ATOM 1440 N N . LEU A 1 180 ? 3.781 -10.689 4.822 1.00 96.12 180 LEU A N 1
ATOM 1441 C CA . LEU A 1 180 ? 4.751 -9.976 5.665 1.00 96.12 180 LEU A CA 1
ATOM 1442 C C . LEU A 1 180 ? 6.210 -10.271 5.285 1.00 96.12 180 LEU A C 1
ATOM 1444 O O . LEU A 1 180 ? 7.096 -9.454 5.537 1.00 96.12 180 LEU A O 1
ATOM 1448 N N . ALA A 1 181 ? 6.447 -11.395 4.604 1.00 93.31 181 ALA A N 1
ATOM 1449 C CA . ALA A 1 181 ? 7.735 -11.742 4.017 1.00 93.31 181 ALA A CA 1
ATOM 1450 C C . ALA A 1 181 ? 8.215 -10.743 2.945 1.00 93.31 181 ALA A C 1
ATOM 1452 O O . ALA A 1 181 ? 9.410 -10.692 2.689 1.00 93.31 181 ALA A O 1
ATOM 1453 N N . LEU A 1 182 ? 7.336 -9.922 2.340 1.00 93.50 182 LEU A N 1
ATOM 1454 C CA . LEU A 1 182 ? 7.776 -8.819 1.461 1.00 93.50 182 LEU A CA 1
ATOM 1455 C C . LEU A 1 182 ? 8.657 -7.806 2.189 1.00 93.50 182 LEU A C 1
ATOM 1457 O O . LEU A 1 182 ? 9.454 -7.128 1.553 1.00 93.50 182 LEU A O 1
ATOM 1461 N N . LEU A 1 183 ? 8.463 -7.683 3.499 1.00 94.50 183 LEU A N 1
ATOM 1462 C CA . LEU A 1 183 ? 9.064 -6.658 4.335 1.00 94.50 183 LEU A CA 1
ATOM 1463 C C . LEU A 1 183 ? 10.042 -7.247 5.348 1.00 94.50 183 LEU A C 1
ATOM 1465 O O . LEU A 1 183 ? 10.477 -6.516 6.231 1.00 94.50 183 LEU A O 1
ATOM 1469 N N . ASP A 1 184 ? 10.371 -8.541 5.273 1.00 94.00 184 ASP A N 1
ATOM 1470 C CA . ASP A 1 184 ? 11.229 -9.241 6.240 1.00 94.00 184 ASP A CA 1
ATOM 1471 C C . ASP A 1 184 ? 10.845 -8.929 7.702 1.00 94.00 184 ASP A C 1
ATOM 1473 O O . ASP A 1 184 ? 11.671 -8.469 8.500 1.00 94.00 184 ASP A O 1
ATOM 1477 N N . ILE A 1 185 ? 9.556 -9.056 8.028 1.00 96.00 185 ILE A N 1
ATOM 1478 C CA . ILE A 1 185 ? 9.036 -8.837 9.383 1.00 96.00 185 ILE A CA 1
ATOM 1479 C C . ILE A 1 185 ? 9.246 -10.101 10.218 1.00 96.00 185 ILE A C 1
ATOM 1481 O O . ILE A 1 185 ? 8.893 -11.198 9.789 1.00 96.00 185 ILE A O 1
ATOM 1485 N N . ASP A 1 186 ? 9.800 -9.944 11.423 1.00 96.44 186 ASP A N 1
ATOM 1486 C CA . ASP A 1 186 ? 9.962 -11.057 12.360 1.00 96.44 186 ASP A CA 1
ATOM 1487 C C . ASP A 1 186 ? 8.577 -11.567 12.819 1.00 96.44 186 ASP A C 1
ATOM 1489 O O . ASP A 1 186 ? 7.742 -10.733 13.190 1.00 96.44 186 ASP A O 1
ATOM 1493 N N . PRO A 1 187 ? 8.315 -12.889 12.841 1.00 96.19 187 PRO A N 1
ATOM 1494 C CA . PRO A 1 187 ? 7.023 -13.464 13.234 1.00 96.19 187 PRO A CA 1
ATOM 1495 C C . PRO A 1 187 ? 6.524 -13.062 14.636 1.00 96.19 187 PRO A C 1
ATOM 1497 O O . PRO A 1 187 ? 5.317 -13.056 14.877 1.00 96.19 187 PRO A O 1
ATOM 1500 N N . GLN A 1 188 ? 7.420 -12.689 15.555 1.00 96.94 188 GLN A N 1
ATOM 1501 C CA . GLN A 1 188 ? 7.074 -12.216 16.904 1.00 96.94 188 GLN A CA 1
ATOM 1502 C C . GLN A 1 188 ? 6.848 -10.698 16.974 1.00 96.94 188 GLN A C 1
ATOM 1504 O O . GLN A 1 188 ? 6.520 -10.160 18.034 1.00 96.94 188 GLN A O 1
ATOM 1509 N N . THR A 1 189 ? 7.028 -9.977 15.863 1.00 98.19 189 THR A N 1
ATOM 1510 C CA . THR A 1 189 ? 6.785 -8.533 15.808 1.00 98.19 189 THR A CA 1
ATOM 1511 C C . THR A 1 189 ? 5.322 -8.243 16.121 1.00 98.19 189 THR A C 1
ATOM 1513 O O . THR A 1 189 ? 4.418 -8.775 15.482 1.00 98.19 189 THR A O 1
ATOM 1516 N N . SER A 1 190 ? 5.082 -7.354 17.083 1.00 98.19 190 SER A N 1
ATOM 1517 C CA . SER A 1 190 ? 3.747 -6.830 17.363 1.00 98.19 190 SER A CA 1
ATOM 1518 C C . SER A 1 190 ? 3.305 -5.905 16.229 1.00 98.19 190 SER A C 1
ATOM 1520 O O . SER A 1 190 ? 3.844 -4.808 16.081 1.00 98.19 190 SER A O 1
ATOM 1522 N N . ILE A 1 191 ? 2.302 -6.326 15.465 1.00 98.56 191 ILE A N 1
ATOM 1523 C CA . ILE A 1 191 ? 1.636 -5.531 14.438 1.00 98.56 191 ILE A CA 1
ATOM 1524 C C . ILE A 1 191 ? 0.494 -4.762 15.103 1.00 98.56 191 ILE A C 1
ATOM 1526 O O . ILE A 1 191 ? -0.486 -5.375 15.546 1.00 98.56 191 ILE A O 1
ATOM 1530 N N . PRO A 1 192 ? 0.591 -3.429 15.209 1.00 98.62 192 PRO A N 1
ATOM 1531 C CA . PRO A 1 192 ? -0.479 -2.646 15.792 1.00 98.62 192 PRO A CA 1
ATOM 1532 C C . PRO A 1 192 ? -1.663 -2.548 14.836 1.00 98.62 192 PRO A C 1
ATOM 1534 O O . PRO A 1 192 ? -1.521 -2.571 13.614 1.00 98.62 192 PRO A O 1
ATOM 1537 N N . GLY A 1 193 ? -2.852 -2.375 15.392 1.00 98.25 193 GLY A N 1
ATOM 1538 C CA . GLY A 1 193 ? -4.062 -2.214 14.612 1.00 98.25 193 GLY A CA 1
ATOM 1539 C C . GLY A 1 193 ? -5.090 -1.319 15.271 1.00 98.25 193 GLY A C 1
ATOM 1540 O O . GLY A 1 193 ? -5.024 -1.001 16.461 1.00 98.25 193 GLY A O 1
ATOM 1541 N N . LEU A 1 194 ? -6.053 -0.912 14.454 1.00 98.31 194 LEU A N 1
ATOM 1542 C CA . LEU A 1 194 ? -7.238 -0.184 14.871 1.00 98.31 194 LEU A CA 1
ATOM 1543 C C . LEU A 1 194 ? -8.470 -1.024 14.543 1.00 98.31 194 LEU A C 1
ATOM 1545 O O . LEU A 1 194 ? -8.685 -1.368 13.383 1.00 98.31 194 LEU A O 1
ATOM 1549 N N . ILE A 1 195 ? -9.304 -1.307 15.540 1.00 98.25 195 ILE A N 1
ATOM 1550 C CA . ILE A 1 195 ? -10.631 -1.891 15.318 1.00 98.25 195 ILE A CA 1
ATOM 1551 C C . ILE A 1 195 ? -11.669 -0.783 15.423 1.00 98.25 195 ILE A C 1
ATOM 1553 O O . ILE A 1 195 ? -11.669 -0.026 16.392 1.00 98.25 195 ILE A O 1
ATOM 1557 N N . ILE A 1 196 ? -12.563 -0.706 14.441 1.00 97.81 196 ILE A N 1
ATOM 1558 C CA . ILE A 1 196 ? -13.767 0.121 14.461 1.00 97.81 196 ILE A CA 1
ATOM 1559 C C . ILE A 1 196 ? -14.967 -0.779 14.769 1.00 97.81 196 ILE A C 1
ATOM 1561 O O . ILE A 1 196 ? -15.230 -1.745 14.055 1.00 97.81 196 ILE A O 1
ATOM 1565 N N . TYR A 1 197 ? -15.736 -0.433 15.798 1.00 97.94 197 TYR A N 1
ATOM 1566 C CA . TYR A 1 197 ? -16.970 -1.126 16.158 1.00 97.94 197 TYR A CA 1
ATOM 1567 C C . TYR A 1 197 ? -18.189 -0.369 15.651 1.00 97.94 197 TYR A C 1
ATOM 1569 O O . TYR A 1 197 ? -18.280 0.860 15.777 1.00 97.94 197 TYR A O 1
ATOM 1577 N N . SER A 1 198 ? -19.140 -1.100 15.074 1.00 97.31 198 SER A N 1
ATOM 1578 C CA . SER A 1 198 ? -20.374 -0.516 14.567 1.00 97.31 198 SER A CA 1
ATOM 1579 C C . SER A 1 198 ? -21.478 -1.554 14.411 1.00 97.31 198 SER A C 1
ATOM 1581 O O . SER A 1 198 ? -21.298 -2.552 13.722 1.00 97.31 198 SER A O 1
ATOM 1583 N N . SER A 1 199 ? -22.688 -1.259 14.887 1.00 96.19 199 SER A N 1
ATOM 1584 C CA . SER A 1 199 ? -23.880 -2.082 14.612 1.00 96.19 199 SER A CA 1
ATOM 1585 C C . SER A 1 199 ? -24.197 -2.239 13.114 1.00 96.19 199 SER A C 1
ATOM 1587 O O . SER A 1 199 ? -24.960 -3.115 12.717 1.00 96.19 199 SER A O 1
ATOM 1589 N N . ARG A 1 200 ? -23.590 -1.399 12.265 1.00 96.25 200 ARG A N 1
ATOM 1590 C CA . ARG A 1 200 ? -23.646 -1.424 10.794 1.00 96.25 200 ARG A CA 1
ATOM 1591 C C . ARG A 1 200 ? -22.288 -1.798 10.179 1.00 96.25 200 ARG A C 1
ATOM 1593 O O . ARG A 1 200 ? -21.917 -1.253 9.142 1.00 96.25 200 ARG A O 1
ATOM 1600 N N . ALA A 1 201 ? -21.564 -2.725 10.812 1.00 97.50 201 ALA A N 1
ATOM 1601 C CA . ALA A 1 201 ? -20.220 -3.163 10.429 1.00 97.50 201 ALA A CA 1
ATOM 1602 C C . ALA A 1 201 ? -20.104 -3.598 8.960 1.00 97.50 201 ALA A C 1
ATOM 1604 O O . ALA A 1 201 ? -19.259 -3.072 8.245 1.00 97.50 201 ALA A O 1
ATOM 1605 N N . VAL A 1 202 ? -20.973 -4.497 8.480 1.00 97.56 202 VAL A N 1
ATOM 1606 C CA . VAL A 1 202 ? -20.930 -4.992 7.088 1.00 97.56 202 VAL A CA 1
ATOM 1607 C C . VAL A 1 202 ? -21.160 -3.867 6.067 1.00 97.56 202 VAL A C 1
ATOM 1609 O O . VAL A 1 202 ? -20.326 -3.712 5.176 1.00 97.56 202 VAL A O 1
ATOM 1612 N N . PRO A 1 203 ? -22.211 -3.024 6.184 1.00 97.06 203 PRO A N 1
ATOM 1613 C CA . PRO A 1 203 ? -22.330 -1.838 5.341 1.00 97.06 203 PRO A CA 1
ATOM 1614 C C . PRO A 1 203 ? -21.104 -0.923 5.404 1.00 97.06 203 PRO A C 1
ATOM 1616 O O . PRO A 1 203 ? -20.632 -0.484 4.362 1.00 97.06 203 PRO A O 1
ATOM 1619 N N . LEU A 1 204 ? -20.581 -0.636 6.601 1.00 97.12 204 LEU A N 1
ATOM 1620 C CA . LEU A 1 204 ? -19.418 0.238 6.779 1.00 97.12 204 LEU A CA 1
ATOM 1621 C C . LEU A 1 204 ? -18.177 -0.331 6.074 1.00 97.12 204 LEU A C 1
ATOM 1623 O O . LEU A 1 204 ? -17.498 0.404 5.362 1.00 97.12 204 LEU A O 1
ATOM 1627 N N . ALA A 1 205 ? -17.941 -1.638 6.193 1.00 97.81 205 ALA A N 1
ATOM 1628 C CA . ALA A 1 205 ? -16.854 -2.333 5.516 1.00 97.81 205 ALA A CA 1
ATOM 1629 C C . ALA A 1 205 ? -17.000 -2.302 3.990 1.00 97.81 205 ALA A C 1
ATOM 1631 O O . ALA A 1 205 ? -16.040 -1.976 3.297 1.00 97.81 205 ALA A O 1
ATOM 1632 N N . ALA A 1 206 ? -18.210 -2.527 3.470 1.00 96.69 206 ALA A N 1
ATOM 1633 C CA . ALA A 1 206 ? -18.490 -2.426 2.039 1.00 96.69 206 ALA A CA 1
ATOM 1634 C C . ALA A 1 206 ? -18.219 -1.013 1.488 1.00 96.69 206 ALA A C 1
ATOM 1636 O O . ALA A 1 206 ? -17.660 -0.867 0.402 1.00 96.69 206 ALA A O 1
ATOM 1637 N N . TRP A 1 207 ? -18.579 0.035 2.242 1.00 95.19 207 TRP A N 1
ATOM 1638 C CA . TRP A 1 207 ? -18.243 1.418 1.886 1.00 95.19 207 TRP A CA 1
ATOM 1639 C C . TRP A 1 207 ? -16.731 1.668 1.935 1.00 95.19 207 TRP A C 1
ATOM 1641 O O . TRP A 1 207 ? -16.202 2.314 1.031 1.00 95.19 207 TRP A O 1
ATOM 1651 N N . MET A 1 208 ? -16.026 1.137 2.941 1.00 95.00 208 MET A N 1
ATOM 1652 C CA . MET A 1 208 ? -14.564 1.244 3.037 1.00 95.00 208 MET A CA 1
ATOM 1653 C C . MET A 1 208 ? -13.836 0.524 1.899 1.00 95.00 208 MET A C 1
ATOM 1655 O O . MET A 1 208 ? -12.855 1.056 1.397 1.00 95.00 208 MET A O 1
ATOM 1659 N N . SER A 1 209 ? -14.339 -0.612 1.407 1.00 93.75 209 SER A N 1
ATOM 1660 C CA . SER A 1 209 ? -13.797 -1.270 0.205 1.00 93.75 209 SER A CA 1
ATOM 1661 C C . SER A 1 209 ? -13.941 -0.444 -1.075 1.00 93.75 209 SER A C 1
ATOM 1663 O O . SER A 1 209 ? -13.296 -0.750 -2.075 1.00 93.75 209 SER A O 1
ATOM 1665 N N . GLY A 1 210 ? -14.802 0.577 -1.073 1.00 92.31 210 GLY A N 1
ATOM 1666 C CA . GLY A 1 210 ? -14.962 1.506 -2.189 1.00 92.31 210 GLY A CA 1
ATOM 1667 C C . GLY A 1 210 ? -13.902 2.608 -2.244 1.00 92.31 210 GLY A C 1
ATOM 1668 O O . GLY A 1 210 ? -13.872 3.355 -3.221 1.00 92.31 210 GLY A O 1
ATOM 1669 N N . ILE A 1 211 ? -13.051 2.730 -1.221 1.00 92.19 211 ILE A N 1
ATOM 1670 C CA . ILE A 1 211 ? -11.951 3.695 -1.177 1.00 92.19 211 ILE A CA 1
ATOM 1671 C C . ILE A 1 211 ? -10.607 2.969 -1.088 1.00 92.19 211 ILE A C 1
ATOM 1673 O O . ILE A 1 211 ? -10.477 1.916 -0.474 1.00 92.19 211 ILE A O 1
ATOM 1677 N 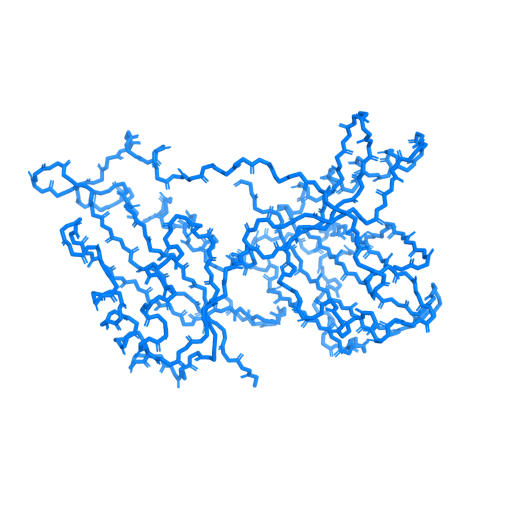N . GLU A 1 212 ? -9.580 3.554 -1.694 1.00 94.81 212 GLU A N 1
ATOM 1678 C CA . GLU A 1 212 ? -8.228 2.992 -1.689 1.00 94.81 212 GLU A CA 1
ATOM 1679 C C . GLU A 1 212 ? -7.536 3.282 -0.357 1.00 94.81 212 GLU A C 1
ATOM 1681 O O . GLU A 1 212 ? -6.896 4.320 -0.217 1.00 94.81 212 GLU A O 1
ATOM 1686 N N . LEU A 1 213 ? -7.693 2.421 0.645 1.00 96.25 213 LEU A N 1
ATOM 1687 C CA . LEU A 1 213 ? -7.057 2.608 1.953 1.00 96.25 213 LEU A CA 1
ATOM 1688 C C . LEU A 1 213 ? -5.528 2.587 1.813 1.00 96.25 213 LEU A C 1
ATOM 1690 O O . LEU A 1 213 ? -4.974 1.677 1.208 1.00 96.25 213 LEU A O 1
ATOM 1694 N N . ALA A 1 214 ? -4.849 3.588 2.374 1.00 95.44 214 ALA A N 1
ATOM 1695 C CA . ALA A 1 214 ? -3.391 3.661 2.377 1.00 95.44 214 ALA A CA 1
ATOM 1696 C C . ALA A 1 214 ? -2.834 3.270 3.748 1.00 95.44 214 ALA A C 1
ATOM 1698 O O . ALA A 1 214 ? -2.187 2.238 3.884 1.00 95.44 214 ALA A O 1
ATOM 1699 N N . TYR A 1 215 ? -3.110 4.080 4.771 1.00 97.38 215 TYR A N 1
ATOM 1700 C CA . TYR A 1 215 ? -2.622 3.851 6.130 1.00 97.38 215 TYR A CA 1
ATOM 1701 C C . TYR A 1 215 ? -3.419 4.651 7.161 1.00 97.38 215 TYR A C 1
ATOM 1703 O O . TYR A 1 215 ? -4.062 5.654 6.851 1.00 97.38 215 TYR A O 1
ATOM 1711 N N . VAL A 1 216 ? -3.338 4.220 8.415 1.00 97.50 216 VAL A N 1
ATOM 1712 C CA . VAL A 1 216 ? -3.817 4.933 9.596 1.00 97.50 216 VAL A CA 1
ATOM 1713 C C . VAL A 1 216 ? -2.645 5.648 10.263 1.00 97.50 216 VAL A C 1
ATOM 1715 O O . VAL A 1 216 ? -1.563 5.082 10.438 1.00 97.50 216 VAL A O 1
ATOM 1718 N N . LYS A 1 217 ? -2.864 6.902 10.665 1.00 96.38 217 LYS A N 1
ATOM 1719 C CA . LYS A 1 217 ? -1.845 7.749 11.290 1.00 96.38 217 LYS A CA 1
ATOM 1720 C C . LYS A 1 217 ? -2.391 8.531 12.472 1.00 96.38 217 LYS A C 1
ATOM 1722 O O . LYS A 1 217 ? -3.359 9.286 12.328 1.00 96.38 217 LYS A O 1
ATOM 1727 N N . ALA A 1 218 ? -1.739 8.396 13.621 1.00 96.44 218 ALA A N 1
ATOM 1728 C CA . ALA A 1 218 ? -1.914 9.283 14.757 1.00 96.44 218 ALA A CA 1
ATOM 1729 C C . ALA A 1 218 ? -0.971 10.489 14.628 1.00 96.44 218 ALA A C 1
ATOM 1731 O O . ALA A 1 218 ? 0.240 10.368 14.460 1.00 96.44 218 ALA A O 1
ATOM 1732 N N . THR A 1 219 ? -1.546 11.683 14.716 1.00 93.69 219 THR A N 1
ATOM 1733 C CA . THR A 1 219 ? -0.832 12.962 14.689 1.00 93.69 219 THR A CA 1
ATOM 1734 C C . THR A 1 219 ? -1.014 13.669 16.023 1.00 93.69 219 THR A C 1
ATOM 1736 O O . THR A 1 219 ? -2.103 13.660 16.603 1.00 93.69 219 THR A O 1
ATOM 1739 N N . PHE A 1 220 ? 0.057 14.284 16.519 1.00 93.12 220 PHE A N 1
ATOM 1740 C CA . PHE A 1 220 ? 0.086 14.930 17.830 1.00 93.12 220 PHE A CA 1
ATOM 1741 C C . PHE A 1 220 ? 0.323 16.430 17.674 1.00 93.12 220 PHE A C 1
ATOM 1743 O O . PHE A 1 220 ? 1.103 16.865 16.831 1.00 93.12 220 PHE A O 1
ATOM 1750 N N . GLY A 1 221 ? -0.367 17.224 18.487 1.00 87.00 221 GLY A N 1
ATOM 1751 C CA . GLY A 1 221 ? -0.383 18.680 18.393 1.00 87.00 221 GLY A CA 1
ATOM 1752 C C . GLY A 1 221 ? -1.758 19.220 18.759 1.00 87.00 221 GLY A C 1
ATOM 1753 O O . GLY A 1 221 ? -2.559 18.527 19.386 1.00 87.00 221 GLY A O 1
ATOM 1754 N N . THR A 1 222 ? -2.048 20.450 18.348 1.00 84.56 222 THR A N 1
ATOM 1755 C CA . THR A 1 222 ? -3.358 21.069 18.566 1.00 84.56 222 THR A CA 1
ATOM 1756 C C . THR A 1 222 ? -4.045 21.253 17.214 1.00 84.56 222 THR A C 1
ATOM 1758 O O . THR A 1 222 ? -3.753 22.238 16.535 1.00 84.56 222 THR A O 1
ATOM 1761 N N . PRO A 1 223 ? -4.949 20.347 16.795 1.00 91.06 223 PRO A N 1
ATOM 1762 C CA . PRO A 1 223 ? -5.477 19.173 17.512 1.00 91.06 223 PRO A CA 1
ATOM 1763 C C . PRO A 1 223 ? -4.737 17.850 17.232 1.00 91.06 223 PRO A C 1
ATOM 1765 O O . PRO A 1 223 ? -4.293 17.606 16.113 1.00 91.06 223 PRO A O 1
ATOM 1768 N N . ALA A 1 224 ? -4.696 16.964 18.233 1.00 95.75 224 ALA A N 1
ATOM 1769 C CA . ALA A 1 224 ? -4.215 15.590 18.098 1.00 95.75 224 ALA A CA 1
ATOM 1770 C C . ALA A 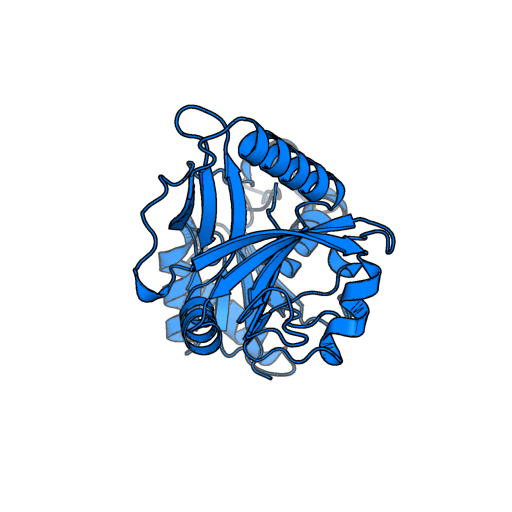1 224 ? -5.328 14.692 17.539 1.00 95.75 224 ALA A C 1
ATOM 1772 O O . ALA A 1 224 ? -6.473 14.751 18.001 1.00 95.75 224 ALA A O 1
ATOM 1773 N N . ARG A 1 225 ? -5.013 13.882 16.526 1.00 96.31 225 ARG A N 1
ATOM 1774 C CA . ARG A 1 225 ? -6.012 13.167 15.718 1.00 96.31 225 ARG A CA 1
ATOM 1775 C C . ARG A 1 225 ? -5.515 11.815 15.253 1.00 96.31 225 ARG A C 1
ATOM 1777 O O . ARG A 1 225 ? -4.344 11.672 14.916 1.00 96.31 225 ARG A O 1
ATOM 1784 N N . LEU A 1 226 ? -6.449 10.881 15.140 1.00 96.44 226 LEU A N 1
ATOM 1785 C CA . LEU A 1 226 ? -6.294 9.673 14.349 1.00 96.44 226 LEU A CA 1
ATOM 1786 C C . LEU A 1 226 ? -6.890 9.910 12.963 1.00 96.44 226 LEU A C 1
ATOM 1788 O O . LEU A 1 226 ? -8.020 10.393 12.841 1.00 96.44 226 LEU A O 1
ATOM 1792 N N . THR A 1 227 ? -6.127 9.589 11.927 1.00 96.56 227 THR A N 1
ATOM 1793 C CA . THR A 1 227 ? -6.503 9.820 10.532 1.00 96.56 227 THR A CA 1
ATOM 1794 C C . THR A 1 227 ? -6.358 8.559 9.696 1.00 96.56 227 THR A C 1
ATOM 1796 O O . THR A 1 227 ? -5.478 7.750 9.963 1.00 96.56 227 THR A O 1
ATOM 1799 N N . LEU A 1 228 ? -7.224 8.405 8.700 1.00 96.50 228 LEU A N 1
ATOM 1800 C CA . LEU A 1 228 ? -7.143 7.398 7.652 1.00 96.50 228 LEU A CA 1
ATOM 1801 C C . LEU A 1 228 ? -6.752 8.094 6.357 1.00 96.50 228 LEU A C 1
ATOM 1803 O O . LEU A 1 228 ? -7.481 8.958 5.878 1.00 96.50 228 LEU A O 1
ATOM 1807 N N . GLU A 1 229 ? -5.623 7.720 5.786 1.00 95.69 229 GLU A N 1
ATOM 1808 C CA . GLU A 1 229 ? -5.209 8.179 4.471 1.00 95.69 229 GLU A CA 1
ATOM 1809 C C . GLU A 1 229 ? -5.715 7.230 3.388 1.00 95.69 229 GLU A C 1
ATOM 1811 O O . GLU A 1 229 ? -5.723 6.011 3.567 1.00 95.69 229 GLU A O 1
ATOM 1816 N N . SER A 1 230 ? -6.158 7.790 2.260 1.00 95.19 230 SER A N 1
ATOM 1817 C CA . SER A 1 230 ? -6.687 7.010 1.140 1.00 95.19 230 SER A CA 1
ATOM 1818 C C . SER A 1 230 ? -6.360 7.609 -0.226 1.00 95.19 230 SER A C 1
ATOM 1820 O O . SER A 1 230 ? -6.036 8.793 -0.346 1.00 95.19 230 SER A O 1
ATOM 1822 N N . GLY A 1 231 ? -6.433 6.791 -1.273 1.00 94.19 231 GLY A N 1
ATOM 1823 C CA . GLY A 1 231 ? -6.125 7.168 -2.645 1.00 94.19 231 GLY A CA 1
ATOM 1824 C C . GLY A 1 231 ? -4.726 7.758 -2.773 1.00 94.19 231 GLY A C 1
ATOM 1825 O O . GLY A 1 231 ? -3.803 7.434 -2.018 1.00 94.19 231 GLY A O 1
ATOM 1826 N N . ALA A 1 232 ? -4.577 8.679 -3.719 1.00 91.88 232 ALA A N 1
ATOM 1827 C CA . ALA A 1 232 ? -3.321 9.381 -3.917 1.00 91.88 232 ALA A CA 1
ATOM 1828 C C . ALA A 1 232 ? -3.030 10.410 -2.822 1.00 91.88 232 ALA A C 1
ATOM 1830 O O . ALA A 1 232 ? -1.857 10.593 -2.495 1.00 91.88 232 ALA A O 1
ATOM 1831 N N . SER A 1 233 ? -4.042 11.115 -2.303 1.00 92.31 233 SER A N 1
ATOM 1832 C CA . SER A 1 233 ? -3.827 12.328 -1.501 1.00 92.31 233 SER A CA 1
ATOM 1833 C C . SER A 1 233 ? -4.907 12.663 -0.482 1.00 92.31 233 SER A C 1
ATOM 1835 O O . SER A 1 233 ? -4.874 13.779 0.022 1.00 92.31 233 SER A O 1
ATOM 1837 N N . ASP A 1 234 ? -5.840 11.771 -0.171 1.00 94.38 234 ASP A N 1
ATOM 1838 C CA . ASP A 1 234 ? -6.923 12.079 0.765 1.00 94.38 234 ASP A CA 1
ATOM 1839 C C . ASP A 1 234 ? -6.561 11.656 2.189 1.00 94.38 234 ASP A C 1
ATOM 1841 O O . ASP A 1 234 ? -5.797 10.708 2.394 1.00 94.38 234 ASP A O 1
ATOM 1845 N N . ALA A 1 235 ? -7.111 12.372 3.167 1.00 95.38 235 ALA A N 1
ATOM 1846 C CA . ALA A 1 235 ? -6.948 12.091 4.586 1.00 95.38 235 ALA A CA 1
ATOM 1847 C C . ALA A 1 235 ? -8.257 12.386 5.322 1.00 95.38 235 ALA A C 1
ATOM 1849 O O . ALA A 1 235 ? -8.842 13.459 5.164 1.00 95.38 235 ALA A O 1
ATOM 1850 N N . TRP A 1 236 ? -8.689 11.452 6.162 1.00 95.94 236 TRP A N 1
ATOM 1851 C CA . TRP A 1 236 ? -9.974 11.478 6.853 1.00 95.94 236 TRP A CA 1
ATOM 1852 C C . TRP A 1 236 ? -9.771 11.385 8.358 1.00 95.94 236 TRP A C 1
ATOM 1854 O O . TRP A 1 236 ? -8.986 10.574 8.832 1.00 95.94 236 TRP A O 1
ATOM 1864 N N . ILE A 1 237 ? -10.478 12.195 9.135 1.00 96.00 237 ILE A N 1
ATOM 1865 C CA . ILE A 1 237 ? -10.417 12.168 10.597 1.00 96.00 237 ILE A CA 1
ATOM 1866 C C . ILE A 1 237 ? -11.251 10.985 11.093 1.00 96.00 237 ILE A C 1
ATOM 1868 O O . ILE A 1 237 ? -12.477 11.037 11.024 1.00 96.00 237 ILE A O 1
ATOM 1872 N N . LEU A 1 238 ? -10.587 9.957 11.627 1.00 94.94 238 LEU A N 1
ATOM 1873 C CA . LEU A 1 238 ? -11.239 8.823 12.289 1.00 94.94 238 LEU A CA 1
ATOM 1874 C C . LEU A 1 238 ? -11.692 9.203 13.704 1.00 94.94 238 LEU A C 1
ATOM 1876 O O . LEU A 1 238 ? -12.810 8.901 14.109 1.00 94.94 238 LEU A O 1
ATOM 1880 N N . ALA A 1 239 ? -10.817 9.877 14.460 1.00 93.75 239 ALA A N 1
ATOM 1881 C CA . ALA A 1 239 ? -11.079 10.261 15.843 1.00 93.75 239 ALA A CA 1
ATOM 1882 C C . ALA A 1 239 ? -10.241 11.470 16.283 1.00 93.75 239 ALA A C 1
ATOM 1884 O O . ALA A 1 239 ? -9.136 11.706 15.788 1.00 93.75 239 ALA A O 1
ATOM 1885 N N . GLN A 1 240 ? -10.747 12.221 17.264 1.00 94.38 240 GLN A N 1
ATOM 1886 C CA . GLN A 1 240 ? -9.942 13.190 18.014 1.00 94.38 240 GLN A CA 1
ATOM 1887 C C . GLN A 1 240 ? -9.271 12.477 19.194 1.00 94.38 240 GLN A C 1
ATOM 1889 O O . GLN A 1 240 ? -9.926 11.742 19.931 1.00 94.38 240 GLN A O 1
ATOM 1894 N N . LEU A 1 241 ? -7.983 12.735 19.414 1.00 95.06 241 LEU A N 1
ATOM 1895 C CA . LEU A 1 241 ? -7.235 12.230 20.570 1.00 95.06 241 LEU A CA 1
ATOM 1896 C C . LEU A 1 241 ? -7.281 13.286 21.683 1.00 95.06 241 LEU A C 1
ATOM 1898 O O . LEU A 1 241 ? -6.300 13.966 21.993 1.00 95.06 241 LEU A O 1
ATOM 1902 N N . SER A 1 242 ? -8.483 13.508 22.215 1.00 91.44 242 SER A N 1
ATOM 1903 C CA . SER A 1 242 ? -8.802 14.681 23.040 1.00 91.44 242 SER A CA 1
ATOM 1904 C C . SER A 1 242 ? -8.228 14.647 24.457 1.00 91.44 242 SER A C 1
ATOM 1906 O O . SER A 1 242 ? -8.225 15.680 25.122 1.00 91.44 242 SER A O 1
ATOM 1908 N N . ASN A 1 243 ? -7.762 13.493 24.940 1.00 93.19 243 ASN A N 1
ATOM 1909 C CA . ASN A 1 243 ? -7.255 13.344 26.304 1.00 93.19 243 ASN A CA 1
ATOM 1910 C C . ASN A 1 243 ? -5.844 12.717 26.335 1.00 93.19 243 ASN A C 1
ATOM 1912 O O . ASN A 1 243 ? -5.447 12.053 25.374 1.00 93.19 243 ASN A O 1
ATOM 1916 N N . PRO A 1 244 ? -5.078 12.893 27.431 1.00 94.19 244 PRO A N 1
ATOM 1917 C CA . PRO A 1 244 ? -3.709 12.382 27.526 1.00 94.19 244 PRO A CA 1
ATOM 1918 C C . PRO A 1 244 ? -3.583 10.865 27.343 1.00 94.19 244 PRO A C 1
ATOM 1920 O O . PRO A 1 244 ? -2.586 10.410 26.791 1.00 94.19 244 PRO A O 1
ATOM 1923 N N . GLN A 1 245 ? -4.587 10.091 27.765 1.00 94.62 245 GLN A N 1
ATOM 1924 C CA . GLN A 1 245 ? -4.582 8.634 27.627 1.00 94.62 245 GLN A CA 1
ATOM 1925 C C . GLN A 1 245 ? -4.632 8.219 26.150 1.00 94.62 245 GLN A C 1
ATOM 1927 O O . GLN A 1 245 ? -3.728 7.542 25.677 1.00 94.62 245 GLN A O 1
ATOM 1932 N N . THR A 1 246 ? -5.628 8.697 25.400 1.00 94.06 246 THR A N 1
ATOM 1933 C CA . THR A 1 246 ? -5.773 8.410 23.959 1.00 94.06 246 THR A CA 1
ATOM 1934 C C . THR A 1 246 ? -4.586 8.917 23.136 1.00 94.06 246 THR A C 1
ATOM 1936 O O . THR A 1 246 ? -4.198 8.291 22.152 1.00 94.06 246 THR A O 1
ATOM 1939 N N . GLN A 1 247 ? -3.950 10.021 23.550 1.00 96.12 247 GLN A N 1
ATOM 1940 C CA . GLN A 1 247 ? -2.700 10.478 22.936 1.00 96.12 247 GLN A CA 1
ATOM 1941 C C . GLN A 1 247 ? -1.525 9.550 23.247 1.00 96.12 247 GLN A C 1
ATOM 1943 O O . GLN A 1 247 ? -0.703 9.313 22.368 1.00 96.12 247 GLN A O 1
ATOM 1948 N N . GLN A 1 248 ? -1.425 9.021 24.469 1.00 96.81 248 GLN A N 1
ATOM 1949 C CA . GLN A 1 248 ? -0.379 8.062 24.818 1.00 96.81 248 GLN A CA 1
ATOM 1950 C C . GLN A 1 248 ? -0.561 6.732 24.081 1.00 96.81 248 GLN A C 1
ATOM 1952 O O . GLN A 1 248 ? 0.410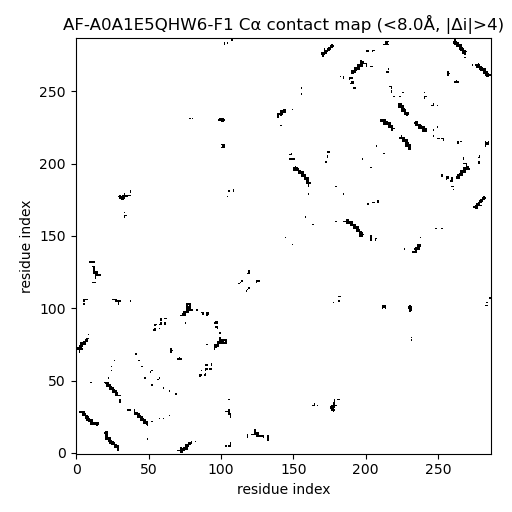 6.197 23.556 1.00 96.81 248 GLN A O 1
ATOM 1957 N N . GLU A 1 249 ? -1.791 6.232 23.976 1.00 96.38 249 GLU A N 1
ATOM 1958 C CA . GLU A 1 249 ? -2.109 5.044 23.178 1.00 96.38 249 GLU A CA 1
ATOM 1959 C C . GLU A 1 249 ? -1.773 5.264 21.697 1.00 96.38 249 GLU A C 1
ATOM 1961 O O . GLU A 1 249 ? -1.116 4.421 21.093 1.00 96.38 249 GLU A O 1
ATOM 1966 N N . GLY A 1 250 ? -2.103 6.435 21.140 1.00 97.56 250 GLY A N 1
ATOM 1967 C CA . GLY A 1 250 ? -1.693 6.806 19.785 1.00 97.56 250 GLY A CA 1
ATOM 1968 C C . GLY A 1 250 ? -0.171 6.832 19.607 1.00 97.56 250 GLY A C 1
ATOM 1969 O O . GLY A 1 250 ? 0.334 6.375 18.587 1.00 97.56 250 GLY A O 1
ATOM 1970 N N . LYS A 1 251 ? 0.593 7.332 20.592 1.00 97.94 251 LYS A N 1
ATOM 1971 C CA . LYS A 1 251 ? 2.069 7.298 20.539 1.00 97.94 251 LYS A CA 1
ATOM 1972 C C . LYS A 1 251 ? 2.596 5.868 20.548 1.00 97.94 251 LYS A C 1
ATOM 1974 O O . LYS A 1 251 ? 3.522 5.561 19.806 1.00 97.94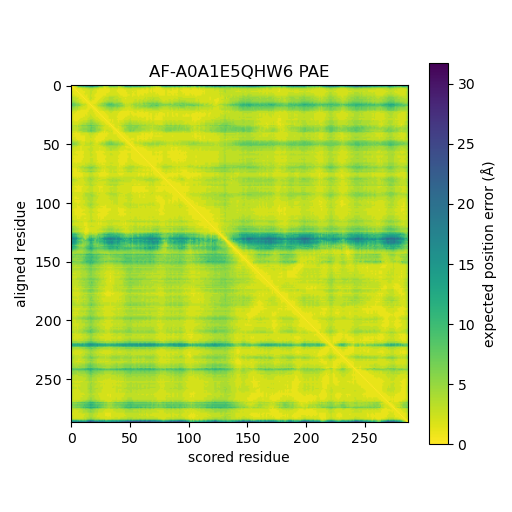 251 LYS A O 1
ATOM 1979 N N . ASN A 1 252 ? 2.002 5.004 21.369 1.00 98.06 252 ASN A N 1
ATOM 1980 C CA . ASN A 1 252 ? 2.368 3.593 21.426 1.00 98.06 252 ASN A CA 1
ATOM 1981 C C . ASN A 1 252 ? 2.055 2.890 20.094 1.00 98.06 252 ASN A C 1
ATOM 1983 O O . ASN A 1 252 ? 2.887 2.125 19.616 1.00 98.06 252 ASN A O 1
ATOM 1987 N N . PHE A 1 253 ? 0.908 3.196 19.474 1.00 98.44 253 PHE A N 1
ATOM 1988 C CA . PHE A 1 253 ? 0.535 2.711 18.142 1.00 98.44 253 PHE A CA 1
ATOM 1989 C C . PHE A 1 253 ? 1.571 3.115 17.084 1.00 98.44 253 PHE A C 1
ATOM 1991 O O . PHE A 1 253 ? 2.084 2.256 16.374 1.00 98.44 253 PHE A O 1
ATOM 1998 N N . GLU A 1 254 ? 1.947 4.397 17.016 1.00 98.06 254 GLU A N 1
ATOM 1999 C CA . GLU A 1 254 ? 2.953 4.878 16.055 1.00 98.06 254 GLU A CA 1
ATOM 2000 C C . GLU A 1 254 ? 4.341 4.274 16.306 1.00 98.06 254 GLU A C 1
ATOM 2002 O O . GLU A 1 254 ? 5.042 3.930 15.357 1.00 98.06 254 GLU A O 1
ATOM 2007 N N . GLN A 1 255 ? 4.730 4.083 17.570 1.00 97.94 255 GLN A N 1
ATOM 2008 C CA . GLN A 1 255 ? 5.996 3.433 17.909 1.00 97.94 255 GLN A CA 1
ATOM 2009 C C . GLN A 1 255 ? 6.012 1.956 17.499 1.00 97.94 255 GLN A C 1
ATOM 2011 O O . GLN A 1 255 ? 6.999 1.485 16.934 1.00 97.94 255 GLN A O 1
ATOM 2016 N N . ALA A 1 256 ? 4.931 1.220 17.768 1.00 98.00 256 ALA A N 1
ATOM 2017 C CA . ALA A 1 256 ? 4.796 -0.168 17.335 1.00 98.00 256 ALA A CA 1
ATOM 2018 C C . ALA A 1 256 ? 4.803 -0.266 15.804 1.00 98.00 256 ALA A C 1
ATOM 2020 O O . ALA A 1 256 ? 5.481 -1.123 15.247 1.00 98.00 256 ALA A O 1
ATOM 2021 N N . LYS A 1 257 ? 4.136 0.672 15.121 1.00 97.94 257 LYS A N 1
ATOM 2022 C CA . LYS A 1 257 ? 4.071 0.722 13.658 1.00 97.94 257 LYS A CA 1
ATOM 2023 C C . LYS A 1 257 ? 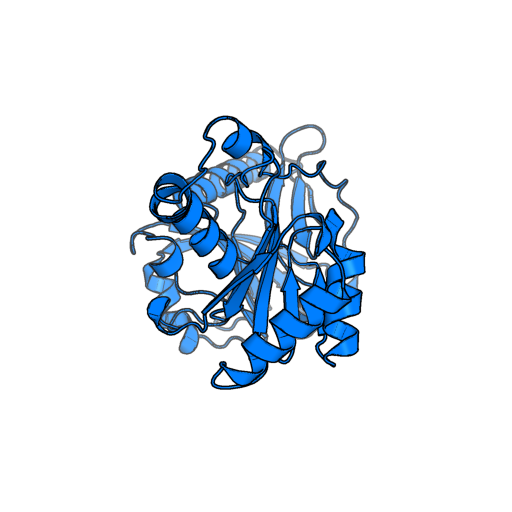5.457 0.951 13.055 1.00 97.94 257 LYS A C 1
ATOM 2025 O O . LYS A 1 257 ? 5.819 0.272 12.103 1.00 97.94 257 LYS A O 1
ATOM 2030 N N . GLN A 1 258 ? 6.273 1.831 13.642 1.00 97.12 258 GLN A N 1
ATOM 2031 C CA . GLN A 1 258 ? 7.676 2.017 13.240 1.00 97.12 258 GLN A CA 1
ATOM 2032 C C . GLN A 1 258 ? 8.508 0.742 13.431 1.00 97.12 258 GLN A C 1
ATOM 2034 O O . GLN A 1 258 ? 9.256 0.357 12.534 1.00 97.12 258 GLN A O 1
ATOM 2039 N N . ASN A 1 259 ? 8.346 0.051 14.565 1.00 96.81 259 ASN A N 1
ATOM 2040 C CA . ASN A 1 259 ? 9.034 -1.220 14.821 1.00 96.81 259 ASN A CA 1
ATOM 2041 C C . ASN A 1 259 ? 8.610 -2.316 13.825 1.00 96.81 259 ASN A C 1
ATOM 2043 O O . ASN A 1 259 ? 9.414 -3.180 13.486 1.00 96.81 259 ASN A O 1
ATOM 2047 N N . ALA A 1 260 ? 7.377 -2.242 13.321 1.00 97.69 260 ALA A N 1
ATOM 2048 C CA . ALA A 1 260 ? 6.824 -3.108 12.286 1.00 97.69 260 ALA A CA 1
ATOM 2049 C C . ALA A 1 260 ? 7.054 -2.583 10.851 1.00 97.69 260 ALA A C 1
ATOM 2051 O O . ALA A 1 260 ? 6.327 -2.962 9.938 1.00 97.69 260 ALA A O 1
ATOM 2052 N N . LYS A 1 261 ? 8.035 -1.693 10.626 1.00 96.94 261 LYS A N 1
ATOM 2053 C CA . LYS A 1 261 ? 8.368 -1.115 9.302 1.00 96.94 261 LYS A CA 1
ATOM 2054 C C . LYS A 1 261 ? 7.171 -0.462 8.586 1.00 96.94 261 LYS A C 1
ATOM 2056 O O . LYS A 1 261 ? 7.023 -0.563 7.370 1.00 96.94 261 LYS A O 1
ATOM 2061 N N . GLY A 1 262 ? 6.297 0.187 9.351 1.00 97.50 262 GLY A N 1
ATOM 2062 C CA . GLY A 1 262 ? 5.090 0.842 8.847 1.00 97.50 262 GLY A CA 1
ATOM 2063 C C . GLY A 1 262 ? 3.857 -0.064 8.794 1.00 97.50 262 GLY A C 1
ATOM 2064 O O . GLY A 1 262 ? 2.751 0.447 8.591 1.00 97.50 262 GLY A O 1
ATOM 2065 N N . VAL A 1 263 ? 4.011 -1.379 8.990 1.00 98.31 263 VAL A N 1
ATOM 2066 C CA . VAL A 1 263 ? 2.910 -2.347 8.913 1.00 98.31 263 VAL A CA 1
ATOM 2067 C C . VAL A 1 263 ? 1.967 -2.189 10.099 1.00 98.31 263 VAL A C 1
ATOM 2069 O O . VAL A 1 263 ? 2.381 -2.104 11.254 1.00 98.31 263 VAL A O 1
ATOM 2072 N N . HIS A 1 264 ? 0.678 -2.153 9.796 1.00 98.75 264 HIS A N 1
ATOM 2073 C CA . HIS A 1 264 ? -0.413 -2.110 10.762 1.00 98.75 264 HIS A CA 1
ATOM 2074 C C . HIS A 1 264 ? -1.694 -2.612 10.092 1.00 98.75 264 HIS A C 1
ATOM 2076 O O . HI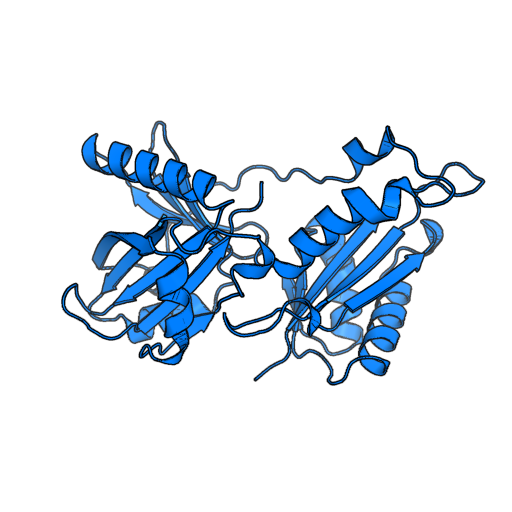S A 1 264 ? -1.712 -2.860 8.887 1.00 98.75 264 HIS A O 1
ATOM 2082 N N . PHE A 1 265 ? -2.786 -2.741 10.840 1.00 98.62 265 PHE A N 1
ATOM 2083 C CA . PHE A 1 265 ? -4.073 -3.119 10.255 1.00 98.62 265 PHE A CA 1
ATOM 2084 C C . PHE A 1 265 ? -5.229 -2.218 10.680 1.00 98.62 265 PHE A C 1
ATOM 2086 O O . PHE A 1 265 ? -5.205 -1.553 11.719 1.00 98.62 265 PHE A O 1
ATOM 2093 N N . LEU A 1 266 ? -6.268 -2.222 9.853 1.00 98.50 266 LEU A N 1
ATOM 2094 C CA . LEU A 1 266 ? -7.565 -1.634 10.142 1.00 98.50 266 LEU A CA 1
ATOM 2095 C C . LEU A 1 266 ? -8.617 -2.732 10.045 1.00 98.50 266 LEU A C 1
ATOM 2097 O O . LEU A 1 266 ? -8.703 -3.418 9.030 1.00 98.50 266 LEU A O 1
ATOM 2101 N N . ALA A 1 267 ? -9.424 -2.887 11.084 1.00 98.44 267 ALA A N 1
ATOM 2102 C CA . ALA A 1 267 ? -10.471 -3.892 11.139 1.00 98.44 267 ALA A CA 1
ATOM 2103 C C . ALA A 1 267 ? -11.816 -3.277 11.529 1.00 98.44 267 ALA A C 1
ATOM 2105 O O . ALA A 1 267 ? -11.883 -2.229 12.173 1.00 98.44 267 ALA A O 1
ATOM 2106 N N . ILE A 1 268 ? -12.901 -3.936 11.132 1.00 98.50 268 ILE A N 1
ATOM 2107 C CA . ILE A 1 268 ? -14.269 -3.539 11.460 1.00 98.50 268 ILE A CA 1
ATOM 2108 C C . ILE A 1 268 ? -15.015 -4.746 12.006 1.00 98.50 268 ILE A C 1
ATOM 2110 O O . ILE A 1 268 ? -15.071 -5.792 11.356 1.00 98.50 268 ILE A O 1
ATOM 2114 N N . GLN A 1 269 ? -15.653 -4.568 13.157 1.00 98.31 269 GLN A N 1
ATOM 2115 C CA . GLN A 1 269 ? -16.481 -5.585 13.802 1.00 98.31 269 GLN A CA 1
ATOM 2116 C C . GLN A 1 269 ? -17.822 -4.997 14.251 1.00 98.31 269 GLN A C 1
ATOM 2118 O O . GLN A 1 269 ? -17.976 -3.778 14.369 1.00 98.31 269 GLN A O 1
ATOM 2123 N N . SER A 1 270 ? -18.817 -5.857 14.489 1.00 97.38 270 SER A N 1
ATOM 2124 C CA . SER A 1 270 ? -20.107 -5.422 15.042 1.00 97.38 270 SER A CA 1
ATOM 2125 C C . SER A 1 270 ? -19.954 -4.873 16.457 1.00 97.38 270 SER A C 1
ATOM 2127 O O . SER A 1 270 ? -20.521 -3.832 16.789 1.00 97.38 270 SER A O 1
ATOM 2129 N N . ASP A 1 271 ? -19.151 -5.563 17.262 1.00 95.94 271 ASP A N 1
ATOM 2130 C CA . ASP A 1 271 ? -18.931 -5.317 18.679 1.00 95.94 271 ASP A CA 1
ATOM 2131 C C . ASP A 1 271 ? -17.659 -6.057 19.161 1.00 95.94 271 ASP A C 1
ATOM 2133 O O . ASP A 1 271 ? -17.133 -6.900 18.430 1.00 95.94 271 ASP A O 1
ATOM 2137 N N . PRO A 1 272 ? -17.155 -5.765 20.377 1.00 94.50 272 PRO A N 1
ATOM 2138 C CA . PRO A 1 272 ? -15.912 -6.344 20.896 1.00 94.50 272 PRO A CA 1
ATOM 2139 C C . PRO A 1 272 ? -15.925 -7.851 21.185 1.00 94.50 272 PRO A C 1
ATOM 2141 O O . PRO A 1 272 ? -14.886 -8.378 21.567 1.00 94.50 272 PRO A O 1
ATOM 2144 N N . GLN A 1 273 ? -17.075 -8.528 21.121 1.00 94.06 273 GLN A N 1
ATOM 2145 C CA . GLN A 1 273 ? -17.179 -9.980 21.323 1.00 94.06 273 GLN A CA 1
ATOM 2146 C C . GLN A 1 273 ? -17.343 -10.737 19.997 1.00 94.06 273 GLN A C 1
ATOM 2148 O O . GLN A 1 273 ? -17.475 -11.958 20.008 1.00 94.06 273 GLN A O 1
ATOM 2153 N N . SER A 1 274 ? -17.345 -10.035 18.859 1.00 93.88 274 SER A N 1
ATOM 2154 C CA . SER A 1 274 ? -17.432 -10.661 17.543 1.00 93.88 274 SER A CA 1
ATOM 2155 C C . SER A 1 274 ? -16.187 -11.494 17.246 1.00 93.88 274 SER A C 1
ATOM 2157 O O . SER A 1 274 ? -15.065 -10.991 17.290 1.00 93.88 274 SER A O 1
ATOM 2159 N N . GLU A 1 275 ? -16.398 -12.747 16.852 1.00 92.38 275 GLU A N 1
ATOM 2160 C CA . GLU A 1 275 ? -15.346 -13.643 16.350 1.00 92.38 275 GLU A CA 1
ATOM 2161 C C . GLU A 1 275 ? -15.119 -13.488 14.833 1.00 92.38 275 GLU A C 1
ATOM 2163 O O . GLU A 1 275 ? -14.181 -14.051 14.280 1.00 92.38 275 GLU A O 1
ATOM 2168 N N . SER A 1 276 ? -15.952 -12.687 14.156 1.00 96.25 276 SER A N 1
ATOM 2169 C CA . SER A 1 276 ? -15.841 -12.387 12.722 1.00 96.25 276 SER A CA 1
ATOM 2170 C C . SER A 1 276 ? -15.451 -10.929 12.468 1.00 96.25 276 SER A C 1
ATOM 2172 O O . SER A 1 276 ? -15.695 -10.038 13.297 1.00 96.25 276 SER A O 1
ATOM 2174 N N . PHE A 1 277 ? -14.873 -10.673 11.295 1.00 98.12 277 PHE A N 1
ATOM 2175 C CA . PHE A 1 277 ? -14.550 -9.344 10.791 1.00 98.12 277 PHE A CA 1
ATOM 2176 C C . PHE A 1 277 ? -15.463 -8.986 9.618 1.00 98.12 277 PHE A C 1
ATOM 2178 O O . PHE A 1 277 ? -15.466 -9.620 8.563 1.00 98.12 277 PHE A O 1
ATOM 2185 N N . ALA A 1 278 ? -16.196 -7.883 9.753 1.00 98.38 278 ALA A N 1
ATOM 2186 C CA . ALA A 1 278 ? -16.864 -7.297 8.598 1.00 98.38 278 ALA A CA 1
ATOM 2187 C C . ALA A 1 278 ? -15.836 -6.772 7.590 1.00 98.38 278 ALA A C 1
ATOM 2189 O O . ALA A 1 278 ? -16.051 -6.878 6.388 1.00 98.38 278 ALA A O 1
ATOM 2190 N N . GLY A 1 279 ? -14.721 -6.223 8.073 1.00 98.25 279 GLY A N 1
ATOM 2191 C CA . GLY A 1 279 ? -13.624 -5.764 7.233 1.00 98.25 279 GLY A CA 1
ATOM 2192 C C . GLY A 1 279 ? -12.269 -5.963 7.902 1.00 98.25 279 GLY A C 1
ATOM 2193 O O . GLY A 1 279 ? -12.176 -5.768 9.113 1.00 98.25 279 GLY A O 1
ATOM 2194 N N . PHE A 1 280 ? -11.237 -6.318 7.138 1.00 98.50 280 PHE A N 1
ATOM 2195 C CA . PHE A 1 280 ? -9.856 -6.395 7.617 1.00 98.50 280 PHE A CA 1
ATOM 2196 C C . PHE A 1 280 ? -8.871 -6.020 6.504 1.00 98.50 280 PHE A C 1
ATOM 2198 O O . PHE A 1 280 ? -8.800 -6.690 5.475 1.00 98.50 280 PHE A O 1
ATOM 2205 N N . TRP A 1 281 ? -8.081 -4.970 6.717 1.00 98.44 281 TRP A N 1
ATOM 2206 C CA . TRP A 1 281 ? -7.052 -4.528 5.777 1.00 98.44 281 TRP A CA 1
ATOM 2207 C C . TRP A 1 281 ? -5.701 -4.465 6.466 1.00 98.44 281 TRP A C 1
ATOM 2209 O O . TRP A 1 281 ? -5.547 -3.756 7.462 1.00 98.44 281 TRP A O 1
ATOM 2219 N N . LEU A 1 282 ? -4.723 -5.169 5.904 1.00 98.25 282 LEU A N 1
ATOM 2220 C CA . LEU A 1 282 ? -3.322 -4.993 6.259 1.00 98.25 282 LEU A CA 1
ATOM 2221 C C . LEU A 1 282 ? -2.765 -3.831 5.436 1.00 98.25 282 LEU A C 1
ATOM 2223 O O . LEU A 1 282 ? -2.923 -3.806 4.216 1.00 98.25 282 LEU A O 1
ATOM 2227 N N . LEU A 1 283 ? -2.149 -2.864 6.105 1.00 98.12 283 LEU A N 1
ATOM 2228 C CA . LEU A 1 283 ? -1.726 -1.576 5.564 1.00 98.12 283 LEU A CA 1
ATOM 2229 C C . LEU A 1 283 ? -0.243 -1.335 5.861 1.00 98.12 283 LEU A C 1
ATOM 2231 O O . LEU A 1 283 ? 0.310 -1.892 6.810 1.00 98.12 283 LEU A O 1
ATOM 2235 N N . GLN A 1 284 ? 0.387 -0.455 5.087 1.00 97.12 284 GLN A N 1
ATOM 2236 C CA . GLN A 1 284 ? 1.755 -0.006 5.325 1.00 97.12 284 GLN A CA 1
ATOM 2237 C C . GLN A 1 284 ? 1.838 1.508 5.137 1.00 97.12 284 GLN A C 1
ATOM 2239 O O . GLN A 1 284 ? 1.400 2.045 4.121 1.00 97.12 284 GLN A O 1
ATOM 2244 N N . GLU A 1 285 ? 2.392 2.206 6.128 1.00 95.06 285 GLU A N 1
ATOM 2245 C CA . GLU A 1 285 ? 2.869 3.573 5.919 1.00 95.06 285 GLU A CA 1
ATOM 2246 C C . GLU A 1 285 ? 4.313 3.515 5.416 1.00 95.06 285 GLU A C 1
ATOM 2248 O O . GLU A 1 285 ? 5.223 3.189 6.178 1.00 95.06 285 GLU A O 1
ATOM 2253 N N . ASP A 1 286 ? 4.513 3.825 4.136 1.00 79.25 286 ASP A N 1
ATOM 2254 C CA . ASP A 1 286 ? 5.849 3.982 3.566 1.00 79.25 286 ASP A CA 1
ATOM 2255 C C . ASP A 1 286 ? 6.527 5.257 4.092 1.00 79.25 286 ASP A C 1
ATOM 2257 O O . ASP A 1 286 ? 5.894 6.311 4.223 1.00 79.25 286 ASP A O 1
ATOM 2261 N N . HIS A 1 287 ? 7.824 5.148 4.395 1.00 59.50 287 HIS A N 1
ATOM 2262 C CA . HIS A 1 287 ? 8.683 6.238 4.869 1.00 59.50 287 HIS A CA 1
ATOM 2263 C C . HIS A 1 287 ? 9.423 6.941 3.729 1.00 59.50 287 HIS A C 1
ATOM 2265 O O . HIS A 1 287 ? 9.905 6.237 2.813 1.00 59.50 287 HIS A O 1
#

Solvent-accessible surface area (backbone atoms only — not comparable to full-atom values): 15447 Å² total; per-residue (Å²): 132,83,44,37,30,22,43,49,72,46,62,46,42,30,33,49,100,83,74,44,50,30,26,36,41,40,39,28,39,54,59,61,30,52,84,43,57,73,88,72,45,56,74,44,74,52,78,42,52,66,91,54,75,48,35,68,50,49,31,54,53,49,52,52,45,42,74,72,42,98,63,64,54,63,31,37,31,29,58,61,71,92,45,41,73,42,52,43,51,15,27,54,77,70,75,27,49,61,39,58,19,55,66,38,66,64,44,51,48,50,48,53,48,34,64,69,70,44,46,74,74,39,85,47,45,36,77,78,47,45,77,68,58,66,81,87,74,82,85,59,79,67,38,80,55,57,77,72,68,60,62,78,46,72,46,80,48,72,42,44,42,52,62,54,75,51,50,86,78,51,54,60,77,33,72,42,30,52,28,56,74,71,69,73,60,59,52,79,40,53,29,24,31,39,38,33,25,19,92,56,19,54,65,30,24,58,55,52,72,74,48,48,67,20,33,78,45,67,47,83,62,95,79,23,30,34,30,40,30,27,28,68,68,47,30,25,45,74,44,74,34,85,47,73,66,54,41,49,52,37,52,49,42,54,52,33,16,56,77,40,74,25,28,30,37,46,34,25,19,53,44,99,83,54,89,47,31,28,14,41,33,56,31,48,47,86,131

Foldseek 3Di:
DAKEKEWDWFWDLFADPVRFTKIKIKMWTAQQAQPRDLVPIQIDMDIDGPVQPALVNVLVSLVVSCVPDPHRGQAYEYQPPVCVVSVCSSCVVVVHHYFQWLQRLSVVLVVVCCLPPNQVPDHRRDPVCNVVRDDDDDAFDADADDPQQAFDDKDKDKDQQLVSVCVVVAAEQAETEYHLVSVPFDRRQIAMEMEGAHLCQLSNQVVVNVWAWAAWAFDDDVWTFIWTDTGNHHIYTRDTCPDPVSNVVRVVNVVSCVSSQQWHKYFYDNDPVDSHTSYIYIHGDHD